Protein AF-A0AAX4ILW5-F1 (afdb_monomer_lite)

pLDDT: mean 76.36, std 20.08, range [29.55, 96.75]

Foldseek 3Di:
DDPPDPPPPPPPWDWLVVVQLVVLVVLVVQVVVVVVPDDPPPAAAEDECPPHLVLVQCSLVQRNLQVLLLLLLVVVCCVVVLAPDDDFDDDPPVDSDDLLCSRVCSNVSLVCQQVVNDSYHYPHHNDHRPDSVVSNVVCSVPYSVCSNCVSVVVHDRDTHDGDQPPPHPVVVVVVPDDPPPPDDDDDDDPPPPDPPDDDDD

Secondary structure (DSSP, 8-state):
----------TTPEEHHHHHHHHHHHHHHHHHHTTTTPPTTS--EEE--TT-HHHHHHHIIIIIHHHHHHHHHHHHHHHTTSSPPPPPB---TT--B-TT-TTTTHHHHHHHHHTT-SSEEESS-------HHHHHHHTTT--HHHHHHHHHHHS---EE-PPPPSSPHHHHHHHTSPPPPSS------TT----------

Radius of gyration: 24.47 Å; chains: 1; bounding box: 49×66×81 Å

Sequence (201 aa):
MAMYMDKTRSNWGFRSCDVTSNINAWVMEALALSPAGMPANSFSLIFDGQPTPQLATQIFQSVVQQDVTWQLAWEESVRRSILAKPPPIHGDASTTLYSYYTFQYLPRAMKDIADQKSVVRCNFDVGEPSNVEKMVQDHKDWDDEQWHWGKFTNHDQKEWDTVPPLPSWRSILMENLVPIPDGPYVPYSDSDYDAGTDSDW

Structure (mmCIF, N/CA/C/O backbone):
data_AF-A0AAX4ILW5-F1
#
_entry.id   AF-A0AAX4ILW5-F1
#
loop_
_atom_site.group_PDB
_atom_site.id
_atom_site.type_symbol
_atom_site.label_atom_id
_atom_site.label_alt_id
_atom_site.label_comp_id
_atom_site.label_asym_id
_atom_site.label_entity_id
_atom_site.label_seq_id
_atom_site.pdbx_PDB_ins_code
_atom_site.Cartn_x
_atom_site.Cartn_y
_atom_site.Cartn_z
_atom_site.occupancy
_atom_site.B_iso_or_equiv
_atom_site.auth_seq_id
_atom_site.auth_comp_id
_atom_site.auth_asym_id
_atom_site.auth_atom_id
_atom_site.pdbx_PDB_model_num
ATOM 1 N N . MET A 1 1 ? 11.965 47.583 12.239 1.00 33.44 1 MET A N 1
ATOM 2 C CA . MET A 1 1 ? 11.305 46.688 11.267 1.00 33.44 1 MET A CA 1
ATOM 3 C C . MET A 1 1 ? 12.156 45.425 11.159 1.00 33.44 1 MET A C 1
ATOM 5 O O . MET A 1 1 ? 13.036 45.352 10.317 1.00 33.44 1 MET A O 1
ATOM 9 N N . ALA A 1 2 ? 12.007 44.501 12.108 1.00 29.55 2 ALA A N 1
ATOM 10 C CA . ALA A 1 2 ? 12.767 43.254 12.139 1.00 29.55 2 ALA A CA 1
ATOM 11 C C . ALA A 1 2 ? 11.822 42.128 11.716 1.00 29.55 2 ALA A C 1
ATOM 13 O O . ALA A 1 2 ? 10.778 41.947 12.343 1.00 29.55 2 ALA A O 1
ATOM 14 N N . MET A 1 3 ? 12.165 41.427 10.632 1.00 32.50 3 MET A N 1
ATOM 15 C CA . MET A 1 3 ? 11.513 40.177 10.250 1.00 32.50 3 MET A CA 1
ATOM 16 C C . MET A 1 3 ? 11.715 39.190 11.399 1.00 32.50 3 MET A C 1
ATOM 18 O O . MET A 1 3 ? 12.819 38.689 11.608 1.00 32.50 3 MET A O 1
ATOM 22 N N . TYR A 1 4 ? 10.653 38.952 12.165 1.00 30.45 4 TYR A N 1
ATOM 23 C CA . TYR A 1 4 ? 10.557 37.787 13.030 1.00 30.45 4 TYR A CA 1
ATOM 24 C C . TYR A 1 4 ? 10.641 36.564 12.119 1.00 30.45 4 TYR A C 1
ATOM 26 O O . TYR A 1 4 ? 9.687 36.227 11.421 1.00 30.45 4 TYR A O 1
ATOM 34 N N . MET A 1 5 ? 11.824 35.958 12.062 1.00 32.44 5 MET A N 1
ATOM 35 C CA . MET A 1 5 ? 11.979 34.640 11.476 1.00 32.44 5 MET A CA 1
ATOM 36 C C . MET A 1 5 ? 11.226 33.660 12.363 1.00 32.44 5 MET A C 1
ATOM 38 O O . MET A 1 5 ? 11.591 33.440 13.519 1.00 32.44 5 MET A O 1
ATOM 42 N N . ASP A 1 6 ? 10.149 33.128 11.799 1.00 34.66 6 ASP A N 1
ATOM 43 C CA . ASP A 1 6 ? 9.380 32.014 12.317 1.00 34.66 6 ASP A CA 1
ATOM 44 C C . ASP A 1 6 ? 10.312 30.813 12.545 1.00 34.66 6 ASP A C 1
ATOM 46 O O . ASP A 1 6 ? 10.684 30.075 11.633 1.00 34.66 6 ASP A O 1
ATOM 50 N N . LYS A 1 7 ? 10.754 30.674 13.795 1.00 35.34 7 LYS A N 1
ATOM 51 C CA . LYS A 1 7 ? 11.566 29.566 14.307 1.00 35.34 7 LYS A CA 1
ATOM 52 C C . LYS A 1 7 ? 10.699 28.373 14.734 1.00 35.34 7 LYS A C 1
ATOM 54 O O . LYS A 1 7 ? 11.137 27.574 15.556 1.00 35.34 7 LYS A O 1
ATOM 59 N N . THR A 1 8 ? 9.486 28.241 14.192 1.00 39.78 8 THR A N 1
ATOM 60 C CA . THR A 1 8 ? 8.577 27.126 14.495 1.00 39.78 8 THR A CA 1
ATOM 61 C C . THR A 1 8 ? 8.210 26.285 13.276 1.00 39.78 8 THR A C 1
ATOM 63 O O . THR A 1 8 ? 7.160 25.650 13.265 1.00 39.78 8 THR A O 1
ATOM 66 N N . ARG A 1 9 ? 9.104 26.172 12.280 1.00 37.97 9 ARG A N 1
ATOM 67 C CA . ARG A 1 9 ? 9.064 25.008 11.379 1.00 37.97 9 ARG A CA 1
ATOM 68 C C . ARG A 1 9 ? 9.328 23.762 12.208 1.00 37.97 9 ARG A C 1
ATOM 70 O O . ARG A 1 9 ? 10.458 23.433 12.554 1.00 37.97 9 ARG A O 1
ATOM 77 N N . SER A 1 10 ? 8.235 23.159 12.632 1.00 44.06 10 SER A N 1
ATOM 78 C CA . SER A 1 10 ? 8.220 21.990 13.471 1.00 44.06 10 SER A CA 1
ATOM 79 C C . SER A 1 10 ? 8.817 20.833 12.673 1.00 44.06 10 SER A C 1
ATOM 81 O O . SER A 1 10 ? 8.382 20.568 11.559 1.00 44.06 10 SER A O 1
ATOM 83 N N . ASN A 1 11 ? 9.837 20.183 13.222 1.00 50.09 11 ASN A N 1
ATOM 84 C CA . ASN A 1 11 ? 10.616 19.112 12.595 1.00 50.09 11 ASN A CA 1
ATOM 85 C C . ASN A 1 11 ? 9.819 17.781 12.493 1.00 50.09 11 ASN A C 1
ATOM 87 O O . ASN A 1 11 ? 10.387 16.709 12.674 1.00 50.09 11 ASN A O 1
ATOM 91 N N . TRP A 1 12 ? 8.496 17.854 12.307 1.00 56.84 12 TRP A N 1
ATOM 92 C CA . TRP A 1 12 ? 7.546 16.735 12.408 1.00 56.84 12 TRP A CA 1
ATOM 93 C C . TRP A 1 12 ? 6.970 16.289 11.059 1.00 56.84 12 TRP A C 1
ATOM 95 O O . TRP A 1 12 ? 6.134 15.389 11.036 1.00 56.84 12 TRP A O 1
ATOM 105 N N . GLY A 1 13 ? 7.385 16.909 9.951 1.00 62.38 13 GLY A N 1
ATOM 106 C CA . GLY A 1 13 ? 6.954 16.505 8.618 1.00 62.38 13 GLY A CA 1
ATOM 107 C C . GLY A 1 13 ? 7.449 15.097 8.272 1.00 62.38 13 GLY A C 1
ATOM 108 O O . GLY A 1 13 ? 8.610 14.759 8.509 1.00 62.38 13 GLY A O 1
ATOM 109 N N . PHE A 1 14 ? 6.579 14.267 7.697 1.00 71.38 14 PHE A N 1
ATOM 110 C CA . PHE A 1 14 ? 6.968 12.957 7.172 1.00 71.38 14 PHE A CA 1
ATOM 111 C C . PHE A 1 14 ? 7.410 13.101 5.719 1.00 71.38 14 PHE A C 1
ATOM 113 O O . PHE A 1 14 ? 6.670 13.643 4.897 1.00 71.38 14 PHE A O 1
ATOM 120 N N . ARG A 1 15 ? 8.591 12.589 5.366 1.00 75.62 15 ARG A N 1
ATOM 121 C CA . ARG A 1 15 ? 8.998 12.492 3.957 1.00 75.62 15 ARG A CA 1
ATOM 122 C C . ARG A 1 15 ? 8.169 11.408 3.280 1.00 75.62 15 ARG A C 1
ATOM 124 O O . ARG A 1 15 ? 7.985 10.340 3.865 1.00 75.62 15 ARG A O 1
ATOM 131 N N . SER A 1 16 ? 7.731 11.626 2.039 1.00 79.62 16 SER A N 1
ATOM 132 C CA . SER A 1 16 ? 6.970 10.613 1.283 1.00 79.62 16 SER A CA 1
ATOM 133 C C . SER A 1 16 ? 7.643 9.236 1.282 1.00 79.62 16 SER A C 1
ATOM 135 O O . SER A 1 16 ? 6.968 8.227 1.451 1.00 79.62 16 SER A O 1
ATOM 137 N N . CYS A 1 17 ? 8.976 9.182 1.172 1.00 70.62 17 CYS A N 1
ATOM 138 C CA . CYS A 1 17 ? 9.725 7.922 1.162 1.00 70.62 17 CYS A CA 1
ATOM 139 C C . CYS A 1 17 ? 9.595 7.103 2.462 1.00 70.62 17 CYS A C 1
ATOM 141 O O . CYS A 1 17 ? 9.799 5.889 2.450 1.00 70.62 17 CYS A O 1
ATOM 143 N N . ASP A 1 18 ? 9.250 7.748 3.580 1.00 79.75 18 ASP A N 1
ATOM 144 C CA . ASP A 1 18 ? 9.095 7.101 4.884 1.00 79.75 18 ASP A CA 1
ATOM 145 C C . ASP A 1 18 ? 7.637 6.674 5.143 1.00 79.75 18 ASP A C 1
ATOM 147 O O . ASP A 1 18 ? 7.390 5.757 5.928 1.00 79.75 18 ASP A O 1
ATOM 151 N N . VAL A 1 19 ? 6.662 7.303 4.474 1.00 87.19 19 VAL A N 1
ATOM 152 C CA . VAL A 1 19 ? 5.224 7.058 4.688 1.00 87.19 19 VAL A CA 1
ATOM 153 C C . VAL A 1 19 ? 4.873 5.595 4.434 1.00 87.19 19 VAL A C 1
ATOM 155 O O . VAL A 1 19 ? 4.360 4.925 5.330 1.00 87.19 19 VAL A O 1
ATOM 158 N N . THR A 1 20 ? 5.172 5.074 3.243 1.00 88.50 20 THR A N 1
ATOM 159 C CA . THR A 1 20 ? 4.775 3.709 2.872 1.00 88.50 20 THR A CA 1
ATOM 160 C C . THR A 1 20 ? 5.458 2.666 3.745 1.00 88.50 20 THR A C 1
ATOM 162 O O . THR A 1 20 ? 4.827 1.685 4.125 1.00 88.50 20 THR A O 1
ATOM 165 N N . SER A 1 21 ? 6.715 2.892 4.132 1.00 85.12 21 SER A N 1
ATOM 166 C CA . SER A 1 21 ? 7.450 1.998 5.034 1.00 85.12 21 SER A CA 1
ATOM 167 C C . SER A 1 21 ? 6.781 1.902 6.408 1.00 85.12 21 SER A C 1
ATOM 169 O O . SER A 1 21 ? 6.576 0.797 6.911 1.00 85.12 21 SER A O 1
ATOM 171 N N . ASN A 1 22 ? 6.371 3.039 6.978 1.00 87.31 22 ASN A N 1
ATOM 172 C CA . ASN A 1 22 ? 5.660 3.078 8.256 1.00 87.31 22 ASN A CA 1
ATOM 173 C C . ASN A 1 22 ? 4.273 2.427 8.164 1.00 87.31 22 ASN A C 1
ATOM 175 O O . ASN A 1 22 ? 3.918 1.617 9.018 1.00 87.31 22 ASN A O 1
ATOM 179 N N . ILE A 1 23 ? 3.500 2.736 7.117 1.00 91.31 23 ILE A N 1
ATOM 180 C CA . ILE A 1 23 ? 2.186 2.115 6.895 1.00 91.31 23 ILE A CA 1
ATOM 181 C C . ILE A 1 23 ? 2.328 0.602 6.720 1.00 91.31 23 ILE A C 1
ATOM 183 O O . ILE A 1 23 ? 1.588 -0.158 7.340 1.00 91.31 23 ILE A O 1
ATOM 187 N N . ASN A 1 24 ? 3.305 0.155 5.929 1.00 91.50 24 ASN A N 1
ATOM 188 C CA . ASN A 1 24 ? 3.557 -1.260 5.693 1.00 91.50 24 ASN A CA 1
ATOM 189 C C . ASN A 1 24 ? 3.858 -2.010 6.995 1.00 91.50 24 ASN A C 1
ATOM 191 O O . ASN A 1 24 ? 3.280 -3.069 7.205 1.00 91.50 24 ASN A O 1
ATOM 195 N N . ALA A 1 25 ? 4.696 -1.465 7.882 1.00 89.62 25 ALA A N 1
ATOM 196 C CA . ALA A 1 25 ? 5.001 -2.103 9.165 1.00 89.62 25 ALA A CA 1
ATOM 197 C C . ALA A 1 25 ? 3.725 -2.376 9.984 1.00 89.62 25 ALA A C 1
ATOM 199 O O . ALA A 1 25 ? 3.443 -3.524 10.324 1.00 89.62 25 ALA A O 1
ATOM 200 N N . TRP A 1 26 ? 2.892 -1.351 10.189 1.00 94.12 26 TRP A N 1
ATOM 201 C CA . TRP A 1 26 ? 1.633 -1.483 10.929 1.00 94.12 26 TRP A CA 1
ATOM 202 C C . TRP A 1 26 ? 0.631 -2.430 10.262 1.00 94.12 26 TRP A C 1
ATOM 204 O O . TRP A 1 26 ? -0.025 -3.221 10.941 1.00 94.12 26 TRP A O 1
ATOM 214 N N . VAL A 1 27 ? 0.516 -2.376 8.931 1.00 95.31 27 VAL A N 1
ATOM 215 C CA . VAL A 1 27 ? -0.352 -3.285 8.168 1.00 95.31 27 VAL A CA 1
ATOM 216 C C . VAL A 1 27 ? 0.101 -4.732 8.349 1.00 95.31 27 VAL A C 1
ATOM 218 O O . VAL A 1 27 ? -0.726 -5.591 8.655 1.00 95.31 27 VAL A O 1
ATOM 221 N N . MET A 1 28 ? 1.397 -5.012 8.188 1.00 93.44 28 MET A N 1
ATOM 222 C CA . MET A 1 28 ? 1.926 -6.373 8.296 1.00 93.44 28 MET A CA 1
ATOM 223 C C . MET A 1 28 ? 1.802 -6.924 9.716 1.00 93.44 28 MET A C 1
ATOM 225 O O . MET A 1 28 ? 1.404 -8.077 9.878 1.00 93.44 28 MET A O 1
ATOM 229 N N . GLU A 1 29 ? 2.058 -6.107 10.739 1.00 92.81 29 GLU A N 1
ATOM 230 C CA . GLU A 1 29 ? 1.851 -6.503 12.134 1.00 92.81 29 GLU A CA 1
ATOM 231 C C . GLU A 1 29 ? 0.387 -6.852 12.409 1.00 92.81 29 GLU A C 1
ATOM 233 O O . GLU A 1 29 ? 0.098 -7.940 12.907 1.00 92.81 29 GLU A O 1
ATOM 238 N N . ALA A 1 30 ? -0.554 -5.985 12.018 1.00 94.88 30 ALA A N 1
ATOM 239 C CA . ALA A 1 30 ? -1.979 -6.233 12.222 1.00 94.88 30 ALA A CA 1
ATOM 240 C C . ALA A 1 30 ? -2.453 -7.513 11.514 1.00 94.88 30 ALA A C 1
ATOM 242 O O . ALA A 1 30 ? -3.227 -8.286 12.081 1.00 94.88 30 ALA A O 1
ATOM 243 N N . LEU A 1 31 ? -1.969 -7.772 10.295 1.00 93.50 31 LEU A N 1
ATOM 244 C CA . LEU A 1 31 ? -2.296 -8.989 9.548 1.00 93.50 31 LEU A CA 1
ATOM 245 C C . LEU A 1 31 ? -1.698 -10.257 10.182 1.00 93.50 31 LEU A C 1
ATOM 247 O O . LEU A 1 31 ? -2.292 -11.330 10.061 1.00 93.50 31 LEU A O 1
ATOM 251 N N . ALA A 1 32 ? -0.566 -10.152 10.882 1.00 93.38 32 ALA A N 1
ATOM 252 C CA . ALA A 1 32 ? 0.099 -11.283 11.529 1.00 93.38 32 ALA A CA 1
ATOM 253 C C . ALA A 1 32 ? -0.577 -11.740 12.836 1.00 93.38 32 ALA A C 1
ATOM 255 O O . ALA A 1 32 ? -0.393 -12.887 13.251 1.00 93.38 32 ALA A O 1
ATOM 256 N N . LEU A 1 33 ? -1.394 -10.893 13.473 1.00 93.12 33 LEU A N 1
ATOM 257 C CA . LEU A 1 33 ? -1.995 -11.196 14.778 1.00 93.12 33 LEU A CA 1
ATOM 258 C C . LEU A 1 33 ? -2.956 -12.392 14.748 1.00 93.12 33 LEU A C 1
ATOM 260 O O . LEU A 1 33 ? -2.931 -13.219 15.660 1.00 93.12 33 LEU A O 1
ATOM 264 N N . SER A 1 34 ? -3.793 -12.522 13.714 1.00 91.69 34 SER A N 1
ATOM 265 C CA . SER A 1 34 ? -4.731 -13.651 13.635 1.00 91.69 34 SER A CA 1
ATOM 266 C C . SER A 1 34 ? -4.014 -14.997 13.430 1.00 91.69 34 SER A C 1
ATOM 268 O O . SER A 1 34 ? -4.273 -15.916 14.211 1.00 91.69 34 SER A O 1
ATOM 270 N N . PRO A 1 35 ? -3.055 -15.130 12.489 1.00 92.19 35 PRO A N 1
ATOM 271 C CA . PRO A 1 35 ? -2.186 -16.307 12.411 1.00 92.19 35 PRO A CA 1
ATOM 272 C C . PRO A 1 35 ? -1.417 -16.617 13.705 1.00 92.19 35 PRO A C 1
ATOM 274 O O . PRO A 1 35 ? -1.165 -17.784 13.990 1.00 92.19 35 PRO A O 1
ATOM 277 N N . ALA A 1 36 ? -1.079 -15.600 14.505 1.00 94.00 36 ALA A N 1
ATOM 278 C CA . ALA A 1 36 ? -0.420 -15.759 15.804 1.00 94.00 36 ALA A CA 1
ATOM 279 C C . ALA A 1 36 ? -1.363 -16.200 16.946 1.00 94.00 36 ALA A C 1
ATOM 281 O O . ALA A 1 36 ? -0.918 -16.366 18.081 1.00 94.00 36 ALA A O 1
ATOM 282 N N . GLY A 1 37 ? -2.654 -16.413 16.666 1.00 95.00 37 GLY A N 1
ATOM 283 C CA . GLY A 1 37 ? -3.631 -16.938 17.624 1.00 95.00 37 GLY A CA 1
ATOM 284 C C . GLY A 1 37 ? -4.591 -15.899 18.202 1.00 95.00 37 GLY A C 1
ATOM 285 O O . GLY A 1 37 ? -5.410 -16.249 19.055 1.00 95.00 37 GLY A O 1
ATOM 286 N N . MET A 1 38 ? -4.547 -14.642 17.746 1.00 94.88 38 MET A N 1
ATOM 287 C CA . MET A 1 38 ? -5.566 -13.662 18.122 1.00 94.88 38 MET A CA 1
ATOM 288 C C . MET A 1 38 ? -6.924 -14.051 17.498 1.00 94.88 38 MET A C 1
ATOM 290 O O . MET A 1 38 ? -6.977 -14.350 16.298 1.00 94.88 38 MET A O 1
ATOM 294 N N . PRO A 1 39 ? -8.030 -14.066 18.270 1.00 94.25 39 PRO A N 1
ATOM 295 C CA . PRO A 1 39 ? -9.330 -14.467 17.744 1.00 94.25 39 PRO A CA 1
ATOM 296 C C . PRO A 1 39 ? -9.784 -13.603 16.563 1.00 94.25 39 PRO A C 1
ATOM 298 O O . PRO A 1 39 ? -9.606 -12.385 16.540 1.00 94.25 39 PRO A O 1
ATOM 301 N N . ALA A 1 40 ? -10.426 -14.230 15.578 1.00 88.12 40 ALA A N 1
ATOM 302 C CA . ALA A 1 40 ? -11.006 -13.492 14.462 1.00 88.12 40 ALA A CA 1
ATOM 303 C C . ALA A 1 40 ? -12.037 -12.470 14.972 1.00 88.12 40 ALA A C 1
ATOM 305 O O . ALA A 1 40 ? -12.828 -12.764 15.869 1.00 88.12 40 ALA A O 1
ATOM 306 N N . ASN A 1 41 ? -12.044 -11.278 14.372 1.00 86.94 41 ASN A N 1
ATOM 307 C CA . ASN A 1 41 ? -12.937 -10.166 14.715 1.00 86.94 41 ASN A CA 1
ATOM 308 C C . ASN A 1 41 ? -12.789 -9.605 16.144 1.00 86.94 41 ASN A C 1
ATOM 310 O O . ASN A 1 41 ? -13.633 -8.812 16.556 1.00 86.94 41 ASN A O 1
ATOM 314 N N . SER A 1 42 ? -11.747 -9.967 16.906 1.00 93.94 42 SER A N 1
ATOM 315 C CA . SER A 1 42 ? -11.523 -9.388 18.242 1.00 93.94 42 SER A CA 1
ATOM 316 C C . SER A 1 42 ? -10.829 -8.026 18.217 1.00 93.94 42 SER A C 1
ATOM 318 O O . SER A 1 42 ? -10.760 -7.363 19.248 1.00 93.94 42 SER A O 1
ATOM 320 N N . PHE A 1 43 ? -10.283 -7.616 17.071 1.00 94.31 43 PHE A N 1
ATOM 321 C CA . PHE A 1 43 ? -9.569 -6.353 16.913 1.00 94.31 43 PHE A CA 1
ATOM 322 C C . PHE A 1 43 ? -9.747 -5.785 15.501 1.00 94.31 43 PHE A C 1
ATOM 324 O O . PHE A 1 43 ? -10.198 -6.467 14.578 1.00 94.31 43 PHE A O 1
ATOM 331 N N . SER A 1 44 ? -9.400 -4.513 15.337 1.00 95.19 44 SER A N 1
ATOM 332 C CA . SER A 1 44 ? -9.203 -3.859 14.043 1.00 95.19 44 SER A CA 1
ATOM 333 C C . SER A 1 44 ? -8.155 -2.764 14.209 1.00 95.19 44 SER A C 1
ATOM 335 O O . SER A 1 44 ? -8.154 -2.075 15.228 1.00 95.19 44 SER A O 1
ATOM 337 N N . LEU A 1 45 ? -7.277 -2.604 13.220 1.00 96.12 45 LEU A N 1
ATOM 338 C CA . LEU A 1 45 ? -6.393 -1.441 13.133 1.00 96.12 45 LEU A CA 1
ATOM 339 C C . LEU A 1 45 ? -7.098 -0.382 12.288 1.00 96.12 45 LEU A C 1
ATOM 341 O O . LEU A 1 45 ? -7.555 -0.690 11.190 1.00 96.12 45 LEU A O 1
ATOM 345 N N . ILE A 1 46 ? -7.188 0.851 12.782 1.00 95.81 46 ILE A N 1
ATOM 346 C CA . ILE A 1 46 ? -7.818 1.952 12.050 1.00 95.81 46 ILE A CA 1
ATOM 347 C C . ILE A 1 46 ? -6.770 3.029 11.794 1.00 95.81 46 ILE A C 1
ATOM 349 O O . ILE A 1 46 ? -6.259 3.628 12.737 1.00 95.81 46 ILE A O 1
ATOM 353 N N . PHE A 1 47 ? -6.482 3.297 10.521 1.00 94.12 47 PHE A N 1
ATOM 354 C CA . PHE A 1 47 ? -5.833 4.542 10.134 1.00 94.12 47 PHE A CA 1
ATOM 355 C C . PHE A 1 47 ? -6.901 5.633 10.083 1.00 94.12 47 PHE A C 1
ATOM 357 O O . PHE A 1 47 ? -7.769 5.640 9.206 1.00 94.12 47 PHE A O 1
ATOM 364 N N . ASP A 1 48 ? -6.865 6.524 11.070 1.00 92.06 48 ASP A N 1
ATOM 365 C CA . ASP A 1 48 ? -7.799 7.637 11.193 1.00 92.06 48 ASP A CA 1
ATOM 366 C C . ASP A 1 48 ? -7.235 8.884 10.497 1.00 92.06 48 ASP A C 1
ATOM 368 O O . ASP A 1 48 ? -6.170 9.385 10.852 1.00 92.06 48 ASP A O 1
ATOM 372 N N . GLY A 1 49 ? -7.943 9.371 9.480 1.00 90.06 49 GLY A N 1
ATOM 373 C CA . GLY A 1 49 ? -7.596 10.583 8.747 1.00 90.06 49 GLY A CA 1
ATOM 374 C C . GLY A 1 49 ? -8.143 11.871 9.362 1.00 90.06 49 GLY A C 1
ATOM 375 O O . GLY A 1 49 ? -7.885 12.942 8.818 1.00 90.06 49 GLY A O 1
ATOM 376 N N . GLN A 1 50 ? -8.925 11.817 10.444 1.00 89.38 50 GLN A N 1
ATOM 377 C CA . GLN A 1 50 ? -9.448 13.023 11.089 1.00 89.38 50 GLN A CA 1
ATOM 378 C C . GLN A 1 50 ? -8.324 13.841 11.752 1.00 89.38 50 GLN A C 1
ATOM 380 O O . GLN A 1 50 ? -7.366 13.268 12.266 1.00 89.38 50 GLN A O 1
ATOM 385 N N . PRO A 1 51 ? -8.418 15.187 11.766 1.00 87.38 51 PRO A N 1
ATOM 386 C CA . PRO A 1 51 ? -9.510 16.025 11.251 1.00 87.38 51 PRO A CA 1
ATOM 387 C C . PRO A 1 51 ? -9.399 16.364 9.752 1.00 87.38 51 PRO A C 1
ATOM 389 O O . PRO A 1 51 ? -10.207 17.132 9.233 1.00 87.38 51 PRO A O 1
ATOM 392 N N . THR A 1 52 ? -8.398 15.832 9.046 1.00 89.38 52 THR A N 1
ATOM 393 C CA . THR A 1 52 ? -8.097 16.161 7.642 1.00 89.38 52 THR A CA 1
ATOM 394 C C . THR A 1 52 ? -8.160 14.928 6.731 1.00 89.38 52 THR A C 1
ATOM 396 O O . THR A 1 52 ? -7.140 14.540 6.151 1.00 89.38 52 THR A O 1
ATOM 399 N N . PRO A 1 53 ? -9.337 14.295 6.549 1.00 92.12 53 PRO A N 1
ATOM 400 C CA . PRO A 1 53 ? -9.448 13.054 5.778 1.00 92.12 53 PRO A CA 1
ATOM 401 C C . PRO A 1 53 ? -9.040 13.229 4.307 1.00 92.12 53 PRO A C 1
ATOM 403 O O . PRO A 1 53 ? -8.585 12.279 3.674 1.00 92.12 53 PRO A O 1
ATOM 406 N N . GLN A 1 54 ? -9.134 14.447 3.762 1.00 94.00 54 GLN A N 1
ATOM 407 C CA . GLN A 1 54 ? -8.660 14.767 2.412 1.00 94.00 54 GLN A CA 1
ATOM 408 C C . GLN A 1 54 ? -7.130 14.735 2.311 1.00 94.00 54 GLN A C 1
ATOM 410 O O . GLN A 1 54 ? -6.604 14.307 1.289 1.00 94.00 54 GLN A O 1
ATOM 415 N N . LEU A 1 55 ? -6.413 15.146 3.364 1.00 91.50 55 LEU A N 1
ATOM 416 C CA . LEU A 1 55 ? -4.953 15.054 3.408 1.00 91.50 55 LEU A CA 1
ATOM 417 C C . LEU A 1 55 ? -4.512 13.590 3.498 1.00 91.50 55 LEU A C 1
ATOM 419 O O . LEU A 1 55 ? -3.620 13.182 2.764 1.00 91.50 55 LEU A O 1
ATOM 423 N N . ALA A 1 56 ? -5.179 12.791 4.336 1.00 92.81 56 ALA A N 1
ATOM 424 C CA . ALA A 1 56 ? -4.921 11.354 4.426 1.00 92.81 56 ALA A CA 1
ATOM 425 C C . ALA A 1 56 ? -5.186 10.644 3.086 1.00 92.81 56 ALA A C 1
ATOM 427 O O . ALA A 1 56 ? -4.337 9.892 2.612 1.00 92.81 56 ALA A O 1
ATOM 428 N N . THR A 1 57 ? -6.308 10.972 2.431 1.00 95.38 57 THR A N 1
ATOM 429 C CA . THR A 1 57 ? -6.627 10.514 1.066 1.00 95.38 57 THR A CA 1
ATOM 430 C C . THR A 1 57 ? -5.505 10.878 0.096 1.00 95.38 57 THR A C 1
ATOM 432 O O . THR A 1 57 ? -5.007 10.019 -0.626 1.00 95.38 57 THR A O 1
ATOM 435 N N . GLN A 1 58 ? -5.054 12.136 0.108 1.00 93.81 58 GLN A N 1
ATOM 436 C CA . GLN A 1 58 ? -3.988 12.595 -0.777 1.00 93.81 58 GLN A CA 1
ATOM 437 C C . GLN A 1 58 ? -2.687 11.821 -0.546 1.00 93.81 58 GLN A C 1
ATOM 439 O O . GLN A 1 58 ? -2.103 11.344 -1.512 1.00 93.81 58 GLN A O 1
ATOM 444 N N . ILE A 1 59 ? -2.258 11.665 0.711 1.00 92.19 59 ILE A N 1
ATOM 445 C CA . ILE A 1 59 ? -1.039 10.931 1.073 1.00 92.19 59 ILE A CA 1
ATOM 446 C C . ILE A 1 59 ? -1.119 9.486 0.576 1.00 92.19 59 ILE A C 1
ATOM 448 O O . ILE A 1 59 ? -0.196 9.006 -0.083 1.00 92.19 59 ILE A O 1
ATOM 452 N N . PHE A 1 60 ? -2.222 8.787 0.852 1.00 94.31 60 PHE A N 1
ATOM 453 C CA . PHE A 1 60 ? -2.376 7.398 0.424 1.00 94.31 60 PHE A CA 1
ATOM 454 C C . PHE A 1 60 ? -2.375 7.274 -1.099 1.00 94.31 60 PHE A C 1
ATOM 456 O O . PHE A 1 60 ? -1.661 6.432 -1.637 1.00 94.31 60 PHE A O 1
ATOM 463 N N . GLN A 1 61 ? -3.097 8.140 -1.804 1.00 93.88 61 GLN A N 1
ATOM 464 C CA . GLN A 1 61 ? -3.192 8.070 -3.260 1.00 93.88 61 GLN A CA 1
ATOM 465 C C . GLN A 1 61 ? -1.896 8.477 -3.973 1.00 93.88 61 GLN A C 1
ATOM 467 O O . GLN A 1 61 ? -1.524 7.842 -4.956 1.00 93.88 61 GLN A O 1
ATOM 472 N N . SER A 1 62 ? -1.188 9.510 -3.506 1.00 91.00 62 SER A N 1
ATOM 473 C CA . SER A 1 62 ? 0.021 9.997 -4.186 1.00 91.00 62 SER A CA 1
ATOM 474 C C . SER A 1 62 ? 1.304 9.293 -3.754 1.00 91.00 62 SER A C 1
ATOM 476 O O . SER A 1 62 ? 2.289 9.345 -4.484 1.00 91.00 62 SER A O 1
ATOM 478 N N . VAL A 1 63 ? 1.324 8.682 -2.565 1.00 90.69 63 VAL A N 1
ATOM 479 C CA . VAL A 1 63 ? 2.525 8.040 -2.010 1.00 90.69 63 VAL A CA 1
ATOM 480 C C . VAL A 1 63 ? 2.350 6.529 -1.933 1.00 90.69 63 VAL A C 1
ATOM 482 O O . VAL A 1 63 ? 3.040 5.798 -2.639 1.00 90.69 63 VAL A O 1
ATOM 485 N N . VAL A 1 64 ? 1.391 6.051 -1.136 1.00 92.44 64 VAL A N 1
ATOM 486 C CA . VAL A 1 64 ? 1.227 4.608 -0.883 1.00 92.44 64 VAL A CA 1
ATOM 487 C C . VAL A 1 64 ? 0.819 3.870 -2.158 1.00 92.44 64 VAL A C 1
ATOM 489 O O . VAL A 1 64 ? 1.439 2.874 -2.518 1.00 92.44 64 VAL A O 1
ATOM 492 N N . GLN A 1 65 ? -0.176 4.370 -2.893 1.00 93.62 65 GLN A N 1
ATOM 493 C CA . GLN A 1 65 ? -0.617 3.739 -4.141 1.00 93.62 65 GLN A CA 1
ATOM 494 C C . GLN A 1 65 ? 0.416 3.862 -5.262 1.00 93.62 65 GLN A C 1
ATOM 496 O O . GLN A 1 65 ? 0.479 2.992 -6.133 1.00 93.62 65 GLN A O 1
ATOM 501 N N . GLN A 1 66 ? 1.258 4.897 -5.235 1.00 90.94 66 GLN A N 1
ATOM 502 C CA . GLN A 1 66 ? 2.380 5.027 -6.162 1.00 90.94 66 GLN A CA 1
ATOM 503 C C . GLN A 1 66 ? 3.421 3.926 -5.913 1.00 90.94 66 GLN A C 1
ATOM 505 O O . GLN A 1 66 ? 3.859 3.273 -6.859 1.00 90.94 66 GLN A O 1
ATOM 510 N N . ASP A 1 67 ? 3.753 3.654 -4.651 1.00 89.31 67 ASP A N 1
ATOM 511 C CA . ASP A 1 67 ? 4.637 2.547 -4.275 1.00 89.31 67 ASP A CA 1
ATOM 512 C C . ASP A 1 67 ? 4.039 1.174 -4.577 1.00 89.31 67 ASP A C 1
ATOM 514 O O . ASP A 1 67 ? 4.731 0.279 -5.063 1.00 89.31 67 ASP A O 1
ATOM 518 N N . VAL A 1 68 ? 2.739 1.001 -4.329 1.00 92.44 68 VAL A N 1
ATOM 519 C CA . VAL A 1 68 ? 2.027 -0.226 -4.704 1.00 92.44 68 VAL A CA 1
ATOM 520 C C . VAL A 1 68 ? 2.069 -0.421 -6.218 1.00 92.44 68 VAL A C 1
ATOM 522 O O . VAL A 1 68 ? 2.337 -1.525 -6.689 1.00 92.44 68 VAL A O 1
ATOM 525 N N . THR A 1 69 ? 1.855 0.645 -6.989 1.00 93.00 69 THR A N 1
ATOM 526 C CA . THR A 1 69 ? 1.970 0.619 -8.452 1.00 93.00 69 THR A CA 1
ATOM 527 C C . THR A 1 69 ? 3.381 0.223 -8.882 1.00 93.00 69 THR A C 1
ATOM 529 O O . THR A 1 69 ? 3.525 -0.620 -9.765 1.00 93.00 69 THR A O 1
ATOM 532 N N . TRP A 1 70 ? 4.414 0.794 -8.254 1.00 90.44 70 TRP A N 1
ATOM 533 C CA . TRP A 1 70 ? 5.815 0.472 -8.528 1.00 90.44 70 TRP A CA 1
ATOM 534 C C . TRP A 1 70 ? 6.115 -1.011 -8.276 1.00 90.44 70 TRP A C 1
ATOM 536 O O . TRP A 1 70 ? 6.643 -1.688 -9.157 1.00 90.44 70 TRP A O 1
ATOM 546 N N . GLN A 1 71 ? 5.699 -1.541 -7.118 1.00 89.94 71 GLN A N 1
ATOM 547 C CA . GLN A 1 71 ? 5.849 -2.957 -6.763 1.00 89.94 71 GLN A CA 1
ATOM 548 C C . GLN A 1 71 ? 5.138 -3.867 -7.777 1.00 89.94 71 GLN A C 1
ATOM 550 O O . GLN A 1 71 ? 5.738 -4.817 -8.276 1.00 89.94 71 GLN A O 1
ATOM 555 N N . LEU A 1 72 ? 3.885 -3.561 -8.129 1.00 93.00 72 LEU A N 1
ATOM 556 C CA . LEU A 1 72 ? 3.115 -4.337 -9.107 1.00 93.00 72 LEU A CA 1
ATOM 557 C C . LEU A 1 72 ? 3.754 -4.309 -10.500 1.00 93.00 72 LEU A C 1
ATOM 559 O O . LEU A 1 72 ? 3.779 -5.327 -11.187 1.00 93.00 72 LEU A O 1
ATOM 563 N N . ALA A 1 73 ? 4.277 -3.161 -10.928 1.00 93.06 73 ALA A N 1
ATOM 564 C CA . ALA A 1 73 ? 4.931 -3.020 -12.225 1.00 93.06 73 ALA A CA 1
ATOM 565 C C . ALA A 1 73 ? 6.247 -3.799 -12.293 1.00 93.06 73 ALA A C 1
ATOM 567 O O . ALA A 1 73 ? 6.533 -4.454 -13.298 1.00 93.06 73 ALA A O 1
ATOM 568 N N . TRP A 1 74 ? 7.027 -3.776 -11.214 1.00 90.38 74 TRP A N 1
ATOM 569 C CA . TRP A 1 74 ? 8.241 -4.573 -11.106 1.00 90.38 74 TRP A CA 1
ATOM 570 C C . TRP A 1 74 ? 7.917 -6.075 -11.143 1.00 90.38 74 TRP A C 1
ATOM 572 O O . TRP A 1 74 ? 8.482 -6.810 -11.956 1.00 90.38 74 TRP A O 1
ATOM 582 N N . GLU A 1 75 ? 6.936 -6.528 -10.353 1.00 90.12 75 GLU A N 1
ATOM 583 C CA . GLU A 1 75 ? 6.490 -7.929 -10.339 1.00 90.12 75 GLU A CA 1
ATOM 584 C C . GLU A 1 75 ? 5.992 -8.381 -11.713 1.00 90.12 75 GLU A C 1
ATOM 586 O O . GLU A 1 75 ? 6.322 -9.476 -12.173 1.00 90.12 75 GLU A O 1
ATOM 591 N N . GLU A 1 76 ? 5.239 -7.525 -12.401 1.00 93.88 76 GLU A N 1
ATOM 592 C CA . GLU A 1 76 ? 4.733 -7.792 -13.740 1.00 93.88 76 GLU A CA 1
ATOM 593 C C . GLU A 1 76 ? 5.858 -7.842 -14.786 1.00 93.88 76 GLU A C 1
ATOM 595 O O . GLU A 1 76 ? 5.843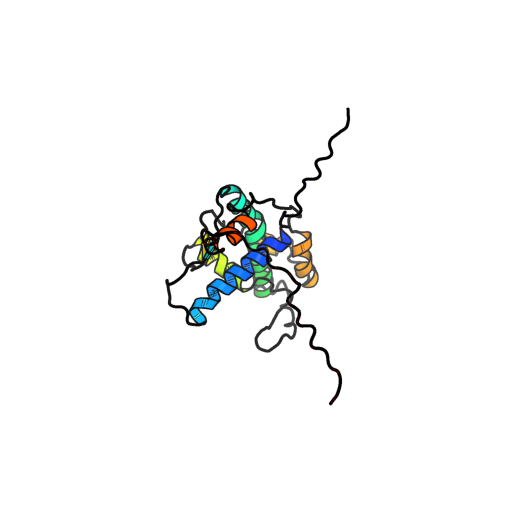 -8.708 -15.665 1.00 93.88 76 GLU A O 1
ATOM 600 N N . SER A 1 77 ? 6.866 -6.974 -14.672 1.00 93.06 77 SER A N 1
ATOM 601 C CA . SER A 1 77 ? 8.056 -6.985 -15.535 1.00 93.06 77 SER A CA 1
ATOM 602 C C . SER A 1 77 ? 8.848 -8.282 -15.374 1.00 93.06 77 SER A C 1
ATOM 604 O O . SER A 1 77 ? 9.238 -8.894 -16.373 1.00 93.06 77 SER A O 1
ATOM 606 N N . VAL A 1 78 ? 9.006 -8.760 -14.136 1.00 90.31 78 VAL A N 1
ATOM 607 C CA . VAL A 1 78 ? 9.609 -10.068 -13.843 1.00 90.31 78 VAL A CA 1
ATOM 608 C C . VAL A 1 78 ? 8.747 -11.203 -14.400 1.00 90.31 78 VAL A C 1
ATOM 610 O O . VAL A 1 78 ? 9.251 -12.095 -15.084 1.00 90.31 78 VAL A O 1
ATOM 613 N N . ARG A 1 79 ? 7.427 -11.163 -14.175 1.00 92.12 79 ARG A N 1
ATOM 614 C CA . ARG A 1 79 ? 6.479 -12.183 -14.655 1.00 92.12 79 ARG A CA 1
ATOM 615 C C . ARG A 1 79 ? 6.491 -12.314 -16.180 1.00 92.12 79 ARG A C 1
ATOM 617 O O . ARG A 1 79 ? 6.366 -13.421 -16.700 1.00 92.12 79 ARG A O 1
ATOM 624 N N . ARG A 1 80 ? 6.640 -11.198 -16.899 1.00 94.62 80 ARG A N 1
ATOM 625 C CA . ARG A 1 80 ? 6.731 -11.143 -18.368 1.00 94.62 80 ARG A CA 1
ATOM 626 C C . ARG A 1 80 ? 8.131 -11.424 -18.911 1.00 94.62 80 ARG A C 1
ATOM 628 O O . ARG A 1 80 ? 8.295 -11.437 -20.126 1.00 94.62 80 ARG A O 1
ATOM 635 N N . SER A 1 81 ? 9.121 -11.649 -18.043 1.00 92.50 81 SER A N 1
ATOM 636 C CA . SER A 1 81 ? 10.533 -11.790 -18.428 1.00 92.50 81 SER A CA 1
ATOM 637 C C . SER A 1 81 ? 11.094 -10.566 -19.171 1.00 92.50 81 SER A C 1
ATOM 639 O O . SER A 1 81 ? 12.021 -10.703 -19.963 1.00 92.50 81 SER A O 1
ATOM 641 N N . ILE A 1 82 ? 10.530 -9.378 -18.919 1.00 92.94 82 ILE A N 1
ATOM 642 C CA . ILE A 1 82 ? 11.105 -8.088 -19.337 1.00 92.94 82 ILE A CA 1
ATOM 643 C C . ILE A 1 82 ? 12.321 -7.793 -18.455 1.00 92.94 82 ILE A C 1
ATOM 645 O O . ILE A 1 82 ? 13.389 -7.462 -18.955 1.00 92.94 82 ILE A O 1
ATOM 649 N N . LEU A 1 83 ? 12.158 -7.999 -17.146 1.00 88.94 83 LEU A N 1
ATOM 650 C CA . LEU A 1 83 ? 13.223 -7.928 -16.158 1.00 88.94 83 LEU A CA 1
ATOM 651 C C . LEU A 1 83 ? 13.599 -9.346 -15.721 1.00 88.94 83 LEU A C 1
ATOM 653 O O . LEU A 1 83 ? 12.730 -10.174 -15.432 1.00 88.94 83 LEU A O 1
ATOM 657 N N . ALA A 1 84 ? 14.896 -9.644 -15.659 1.00 85.06 84 ALA A N 1
ATOM 658 C CA . ALA A 1 84 ? 15.355 -10.896 -15.076 1.00 85.06 84 ALA A CA 1
ATOM 659 C C . ALA A 1 84 ? 15.048 -10.897 -13.574 1.00 85.06 84 ALA A C 1
ATOM 661 O O . ALA A 1 84 ? 15.347 -9.929 -12.881 1.00 85.06 84 ALA A O 1
ATOM 662 N N . LYS A 1 85 ? 14.474 -11.990 -13.056 1.00 79.38 85 LYS A N 1
ATOM 663 C CA . LYS A 1 85 ? 14.254 -12.116 -11.613 1.00 79.38 85 LYS A CA 1
ATOM 664 C C . LYS A 1 85 ? 15.614 -12.043 -10.903 1.00 79.38 85 LYS A C 1
ATOM 666 O O . LYS A 1 85 ? 16.453 -12.907 -11.183 1.00 79.38 85 LYS A O 1
ATOM 671 N N . PRO A 1 86 ? 15.842 -11.080 -9.994 1.00 71.88 86 PRO A N 1
ATOM 672 C CA . PRO A 1 86 ? 17.117 -10.998 -9.305 1.00 71.88 86 PRO A CA 1
ATOM 673 C C . PRO A 1 86 ? 17.346 -12.240 -8.441 1.00 71.88 86 PRO A C 1
ATOM 675 O O . PRO A 1 86 ? 16.381 -12.893 -8.018 1.00 71.88 86 PRO A O 1
ATOM 678 N N . PRO A 1 87 ? 18.610 -12.604 -8.173 1.00 68.44 87 PRO A N 1
ATOM 679 C CA . PRO A 1 87 ? 18.904 -13.649 -7.211 1.00 68.44 87 PRO A CA 1
ATOM 680 C C . PRO A 1 87 ? 18.395 -13.221 -5.825 1.00 68.44 87 PRO A C 1
ATOM 682 O O . PRO A 1 87 ? 18.459 -12.039 -5.478 1.00 68.44 87 PRO A O 1
ATOM 685 N N . PRO A 1 88 ? 17.867 -14.155 -5.018 1.00 64.88 88 PRO A N 1
ATOM 686 C CA . PRO A 1 88 ? 17.526 -13.847 -3.637 1.00 64.88 88 PRO A CA 1
ATOM 687 C C . PRO A 1 88 ? 18.783 -13.378 -2.908 1.00 64.88 88 PRO A C 1
ATOM 689 O O . PRO A 1 88 ? 19.827 -14.028 -2.998 1.00 64.88 88 PRO A O 1
ATOM 692 N N . ILE A 1 89 ? 18.690 -12.270 -2.174 1.00 61.78 89 ILE A N 1
ATOM 693 C CA . ILE A 1 89 ? 19.746 -11.929 -1.227 1.00 61.78 89 ILE A CA 1
ATOM 694 C C . ILE A 1 89 ? 19.584 -12.903 -0.064 1.00 61.78 89 ILE A C 1
ATOM 696 O O . ILE A 1 89 ? 18.480 -13.114 0.440 1.00 61.78 89 ILE A O 1
ATOM 700 N N . HIS A 1 90 ? 20.673 -13.565 0.316 1.00 47.12 90 HIS A N 1
ATOM 701 C CA . HIS A 1 90 ? 20.662 -14.484 1.445 1.00 47.12 90 HIS A CA 1
ATOM 702 C C . HIS A 1 90 ? 20.379 -13.714 2.745 1.00 47.12 90 HIS A C 1
ATOM 704 O O . HIS A 1 90 ? 21.285 -13.132 3.335 1.00 47.12 90 HIS A O 1
ATOM 710 N N . GLY A 1 91 ? 19.117 -13.720 3.177 1.00 53.00 91 GLY A N 1
ATOM 711 C CA . GLY A 1 91 ? 18.721 -13.620 4.581 1.00 53.00 91 GLY A CA 1
ATOM 712 C C . GLY A 1 91 ? 18.519 -15.017 5.176 1.00 53.00 91 GLY A C 1
ATOM 713 O O . GLY A 1 91 ? 18.679 -16.024 4.477 1.00 53.00 91 GLY A O 1
ATOM 714 N N . ASP A 1 92 ? 18.207 -15.107 6.470 1.00 39.75 92 ASP A N 1
ATOM 715 C CA . ASP A 1 92 ? 17.890 -16.392 7.101 1.00 39.75 92 ASP A CA 1
ATOM 716 C C . ASP A 1 92 ? 16.675 -17.074 6.430 1.00 39.75 92 ASP A C 1
ATOM 718 O O . ASP A 1 92 ? 15.957 -16.477 5.626 1.00 39.75 92 ASP A O 1
ATOM 722 N N . ALA A 1 93 ? 16.430 -18.353 6.733 1.00 40.00 93 ALA A N 1
ATOM 723 C CA . ALA A 1 93 ? 15.361 -19.143 6.108 1.00 40.00 93 ALA A CA 1
ATOM 724 C C . ALA A 1 93 ? 13.939 -18.553 6.284 1.00 40.00 93 ALA A C 1
ATOM 726 O O . ALA A 1 93 ? 13.012 -19.003 5.611 1.00 40.00 93 ALA A O 1
ATOM 727 N N . SER A 1 94 ? 13.764 -17.549 7.151 1.00 41.53 94 SER A N 1
ATOM 728 C CA . SER A 1 94 ? 12.524 -16.787 7.345 1.00 41.53 94 SER A CA 1
ATOM 729 C C . SER A 1 94 ? 12.471 -15.456 6.584 1.00 41.53 94 SER A C 1
ATOM 731 O O . SER A 1 94 ? 11.406 -14.848 6.511 1.00 41.53 94 SER A O 1
ATOM 733 N N . THR A 1 95 ? 13.577 -15.002 5.991 1.00 43.69 95 THR A N 1
ATOM 734 C CA . THR A 1 95 ? 13.716 -13.670 5.389 1.00 43.69 95 THR A CA 1
ATOM 735 C C . THR A 1 95 ? 14.452 -13.732 4.053 1.00 43.69 95 THR A C 1
ATOM 737 O O . THR A 1 95 ? 15.493 -13.109 3.853 1.00 43.69 95 THR A O 1
ATOM 740 N N . THR A 1 96 ? 13.894 -14.454 3.074 1.00 43.97 96 THR A N 1
ATOM 741 C CA . THR A 1 96 ? 14.308 -14.240 1.677 1.00 43.97 96 THR A CA 1
ATOM 742 C C . THR A 1 96 ? 13.889 -12.830 1.258 1.00 43.97 96 THR A C 1
ATOM 744 O O . THR A 1 96 ? 12.804 -12.613 0.727 1.00 43.97 96 THR A O 1
ATOM 747 N N . LEU A 1 97 ? 14.741 -11.856 1.557 1.00 49.16 97 LEU A N 1
ATOM 748 C CA . LEU A 1 97 ? 14.600 -10.476 1.145 1.00 49.16 97 LEU A CA 1
ATOM 749 C C . LEU A 1 97 ? 15.269 -10.376 -0.218 1.00 49.16 97 LEU A C 1
ATOM 751 O O . LEU A 1 97 ? 16.477 -10.541 -0.346 1.00 49.16 97 LEU A O 1
ATOM 755 N N . TYR A 1 98 ? 14.504 -10.095 -1.261 1.00 52.25 98 TYR A N 1
ATOM 756 C CA . TYR A 1 98 ? 15.111 -9.369 -2.365 1.00 52.25 98 TYR A CA 1
ATOM 757 C C . TYR A 1 98 ? 15.172 -7.917 -1.877 1.00 52.25 98 TYR A C 1
ATOM 759 O O . TYR A 1 98 ? 14.149 -7.402 -1.423 1.00 52.25 98 TYR A O 1
ATOM 767 N N . SER A 1 99 ? 16.320 -7.235 -1.944 1.00 51.28 99 SER A N 1
ATOM 768 C CA . SER A 1 99 ? 16.391 -5.781 -1.655 1.00 51.28 99 SER A CA 1
ATOM 769 C C . SER A 1 99 ? 15.364 -4.980 -2.474 1.00 51.28 99 SER A C 1
ATOM 771 O O . SER A 1 99 ? 14.972 -3.878 -2.100 1.00 51.28 99 SER A O 1
ATOM 773 N N . TYR A 1 100 ? 14.907 -5.589 -3.567 1.00 54.72 100 TYR A N 1
ATOM 774 C CA . TYR A 1 100 ? 13.942 -5.151 -4.568 1.00 54.72 100 TYR A CA 1
ATOM 775 C C . TYR A 1 100 ? 12.464 -5.447 -4.211 1.00 54.72 100 TYR A C 1
ATOM 777 O O . TYR A 1 100 ? 11.568 -4.979 -4.900 1.00 54.72 100 TYR A O 1
ATOM 785 N N . TYR A 1 101 ? 12.192 -6.198 -3.131 1.00 60.34 101 TYR A N 1
ATOM 786 C CA . TYR A 1 101 ? 10.858 -6.635 -2.668 1.00 60.34 101 TYR A CA 1
ATOM 787 C C . TYR A 1 101 ? 10.436 -5.931 -1.364 1.00 60.34 101 TYR A C 1
ATOM 789 O O . TYR A 1 101 ? 10.008 -6.564 -0.399 1.00 60.34 101 TYR A O 1
ATOM 797 N N . THR A 1 102 ? 10.563 -4.604 -1.282 1.00 65.44 102 THR A N 1
ATOM 798 C CA . THR A 1 102 ? 10.300 -3.890 -0.015 1.00 65.44 102 THR A CA 1
ATOM 799 C C . THR A 1 102 ? 8.850 -4.045 0.466 1.00 65.44 102 THR A C 1
ATOM 801 O O . THR A 1 102 ? 8.596 -3.998 1.667 1.00 65.44 102 THR A O 1
ATOM 804 N N . PHE A 1 103 ? 7.903 -4.265 -0.454 1.00 75.50 103 PHE A N 1
ATOM 805 C CA . PHE A 1 103 ? 6.468 -4.231 -0.169 1.00 75.50 103 PHE A CA 1
ATOM 806 C C . PHE A 1 103 ? 5.695 -5.437 -0.719 1.00 75.50 103 PHE A C 1
ATOM 808 O O . PHE A 1 103 ? 4.529 -5.295 -1.058 1.00 75.50 103 PHE A O 1
ATOM 815 N N . GLN A 1 104 ? 6.301 -6.631 -0.784 1.00 78.44 104 GLN A N 1
ATOM 816 C CA . GLN A 1 104 ? 5.707 -7.847 -1.381 1.00 78.44 104 GLN A CA 1
ATOM 817 C C . GLN A 1 104 ? 4.211 -8.063 -1.082 1.00 78.44 104 GLN A C 1
ATOM 819 O O . GLN A 1 104 ? 3.420 -8.386 -1.964 1.00 78.44 104 GLN A O 1
ATOM 824 N N . TYR A 1 105 ? 3.822 -7.925 0.184 1.00 86.94 105 TYR A N 1
ATOM 825 C CA . TYR A 1 105 ? 2.464 -8.221 0.641 1.00 86.94 105 TYR A CA 1
ATOM 826 C C . TYR A 1 105 ? 1.550 -6.991 0.641 1.00 86.94 105 TYR A C 1
ATOM 828 O O . TYR A 1 105 ? 0.333 -7.128 0.779 1.00 86.94 105 TYR A O 1
ATOM 836 N N . LEU A 1 106 ? 2.116 -5.795 0.466 1.00 90.56 106 LEU A N 1
ATOM 837 C CA . LEU A 1 106 ? 1.386 -4.539 0.553 1.00 90.56 106 LEU A CA 1
ATOM 838 C C . LEU A 1 106 ? 0.363 -4.365 -0.579 1.00 90.56 106 LEU A C 1
ATOM 840 O O . LEU A 1 106 ? -0.756 -3.991 -0.246 1.00 90.56 106 LEU A O 1
ATOM 844 N N . PRO A 1 107 ? 0.638 -4.677 -1.868 1.00 93.94 107 PRO A N 1
ATOM 845 C CA . PRO A 1 107 ? -0.372 -4.551 -2.919 1.00 93.94 107 PRO A CA 1
ATOM 846 C C . PRO A 1 107 ? -1.653 -5.324 -2.617 1.00 93.94 107 PRO A C 1
ATOM 848 O O . PRO A 1 107 ? -2.758 -4.795 -2.744 1.00 93.94 107 PRO A O 1
ATOM 851 N N . ARG A 1 108 ? -1.510 -6.571 -2.154 1.00 94.38 108 ARG A N 1
ATOM 852 C CA . ARG A 1 108 ? -2.655 -7.393 -1.765 1.00 94.38 108 ARG A CA 1
ATOM 853 C C . ARG A 1 108 ? -3.351 -6.827 -0.530 1.00 94.38 108 ARG A C 1
ATOM 855 O O . ARG A 1 108 ? -4.573 -6.730 -0.531 1.00 94.38 108 ARG A O 1
ATOM 862 N N . ALA A 1 109 ? -2.591 -6.427 0.488 1.00 95.25 109 ALA A N 1
ATOM 863 C CA . ALA A 1 109 ? -3.156 -5.836 1.694 1.00 95.25 109 ALA A CA 1
ATOM 864 C C . ALA A 1 109 ? -3.943 -4.551 1.391 1.00 95.25 109 ALA A C 1
ATOM 866 O O . ALA A 1 109 ? -5.060 -4.400 1.874 1.00 95.25 109 ALA A O 1
ATOM 867 N N . MET A 1 110 ? -3.410 -3.660 0.551 1.00 96.44 110 MET A N 1
ATOM 868 C CA . MET A 1 110 ? -4.080 -2.422 0.146 1.00 96.44 110 MET A CA 1
ATOM 869 C C . MET A 1 110 ? -5.361 -2.694 -0.634 1.00 96.44 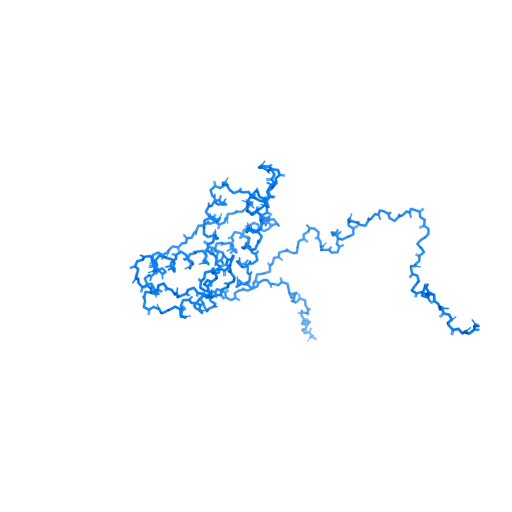110 MET A C 1
ATOM 871 O O . MET A 1 110 ? -6.372 -2.045 -0.374 1.00 96.44 110 MET A O 1
ATOM 875 N N . LYS A 1 111 ? -5.358 -3.706 -1.510 1.00 96.12 111 LYS A N 1
ATOM 876 C CA . LYS A 1 111 ? -6.57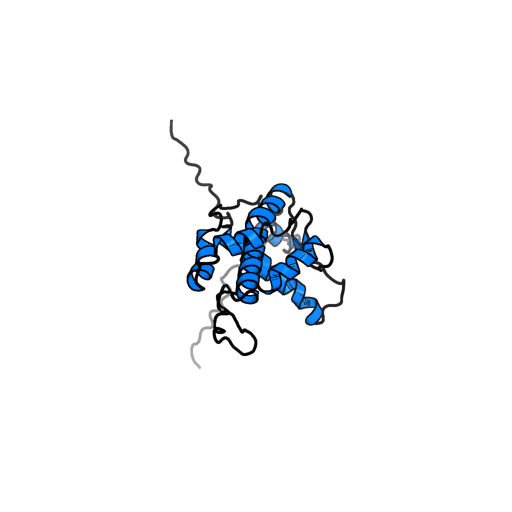8 -4.164 -2.174 1.00 96.12 111 LYS A CA 1
ATOM 877 C C . LYS A 1 111 ? -7.626 -4.663 -1.175 1.00 96.12 111 LYS A C 1
ATOM 879 O O . LYS A 1 111 ? -8.789 -4.290 -1.272 1.00 96.12 111 LYS A O 1
ATOM 884 N N . ASP A 1 112 ? -7.228 -5.491 -0.213 1.00 96.44 112 ASP A N 1
ATOM 885 C CA . ASP A 1 112 ? -8.149 -6.022 0.797 1.00 96.44 112 ASP A CA 1
ATOM 886 C C . ASP A 1 112 ? -8.669 -4.916 1.740 1.00 96.44 112 ASP A C 1
ATOM 888 O O . ASP A 1 112 ? -9.806 -4.993 2.208 1.00 96.44 112 ASP A O 1
ATOM 892 N N . ILE A 1 113 ? -7.873 -3.870 1.999 1.00 96.50 113 ILE A N 1
ATOM 893 C CA . ILE A 1 113 ? -8.290 -2.662 2.734 1.00 96.50 113 ILE A CA 1
ATOM 894 C C . ILE A 1 113 ? -9.341 -1.880 1.933 1.00 96.50 113 ILE A C 1
ATOM 896 O O . ILE A 1 113 ? -10.397 -1.563 2.482 1.00 96.50 113 ILE A O 1
ATOM 900 N N . ALA A 1 114 ? -9.088 -1.613 0.647 1.00 95.38 114 ALA A N 1
ATOM 901 C CA . ALA A 1 114 ? -10.019 -0.906 -0.237 1.00 95.38 114 ALA A CA 1
ATOM 902 C C . ALA A 1 114 ? -11.348 -1.667 -0.406 1.00 95.38 114 ALA A C 1
ATOM 904 O O . ALA A 1 114 ? -12.427 -1.085 -0.292 1.00 95.38 114 ALA A O 1
ATOM 905 N N . ASP A 1 115 ? -11.276 -2.993 -0.561 1.00 95.56 115 ASP A N 1
ATOM 906 C CA . ASP A 1 115 ? -12.430 -3.894 -0.663 1.00 95.56 115 ASP A CA 1
ATOM 907 C C . ASP A 1 115 ? -13.168 -4.106 0.684 1.00 95.56 115 ASP A C 1
ATOM 909 O O . ASP A 1 115 ? -14.139 -4.866 0.732 1.00 95.56 115 ASP A O 1
ATOM 913 N N . GLN A 1 116 ? -12.712 -3.492 1.785 1.00 93.50 116 GLN A N 1
ATOM 914 C CA . GLN A 1 116 ? -13.243 -3.662 3.150 1.00 93.50 116 GLN A CA 1
ATOM 915 C C . GLN A 1 116 ? -13.232 -5.118 3.660 1.00 93.50 116 GLN A C 1
ATOM 917 O O . GLN A 1 116 ? -14.074 -5.527 4.461 1.00 93.50 116 GLN A O 1
ATOM 922 N N . LYS A 1 117 ? -12.257 -5.912 3.208 1.00 94.75 117 LYS A N 1
ATOM 923 C CA . LYS A 1 117 ? -12.050 -7.320 3.592 1.00 94.75 117 LYS A CA 1
ATOM 924 C C . LYS A 1 117 ? -10.944 -7.508 4.634 1.00 94.75 117 LYS A C 1
ATOM 926 O O . LYS A 1 117 ? -10.780 -8.611 5.149 1.00 94.75 117 LYS A O 1
ATOM 931 N N . SER A 1 118 ? -10.184 -6.456 4.936 1.00 94.94 118 SER A N 1
ATOM 932 C CA . SER A 1 118 ? -9.071 -6.481 5.889 1.00 94.94 118 SER A CA 1
ATOM 933 C C . SER A 1 118 ? -9.499 -6.158 7.329 1.00 94.94 118 SER A C 1
ATOM 935 O O . SER A 1 118 ? -10.496 -5.477 7.583 1.00 94.94 118 SER A O 1
ATOM 937 N N . VAL A 1 119 ? -8.700 -6.629 8.293 1.00 95.75 119 VAL A N 1
ATOM 938 C CA . VAL A 1 119 ? -8.748 -6.185 9.700 1.00 95.75 119 VAL A CA 1
ATOM 939 C C . VAL A 1 119 ? -8.237 -4.749 9.862 1.00 95.75 119 VAL A C 1
ATOM 941 O O . VAL A 1 119 ? -8.571 -4.062 10.827 1.00 95.75 119 VAL A O 1
ATOM 944 N N . VAL A 1 120 ? -7.436 -4.295 8.896 1.00 96.75 120 VAL A N 1
ATOM 945 C CA . VAL A 1 120 ? -6.995 -2.912 8.765 1.00 96.75 120 VAL A CA 1
ATOM 946 C C . VAL A 1 120 ? -8.068 -2.123 8.022 1.00 96.75 120 VAL A C 1
ATOM 948 O O . VAL A 1 120 ? -8.568 -2.563 6.988 1.00 96.75 120 VAL A O 1
ATOM 951 N N . ARG A 1 121 ? -8.428 -0.953 8.545 1.00 96.56 121 ARG A N 1
ATOM 952 C CA . ARG A 1 121 ? -9.471 -0.083 7.999 1.00 96.56 121 ARG A CA 1
ATOM 953 C C . ARG A 1 121 ? -8.985 1.356 7.928 1.00 96.56 121 ARG A C 1
ATOM 955 O O . ARG A 1 121 ? -8.160 1.780 8.733 1.00 96.56 121 ARG A O 1
ATOM 962 N N . CYS A 1 122 ? -9.567 2.113 7.010 1.00 96.56 122 CYS A N 1
ATOM 963 C CA . CYS A 1 122 ? -9.384 3.555 6.902 1.00 96.56 122 CYS A CA 1
ATOM 964 C C . CYS A 1 122 ? -10.759 4.229 6.918 1.00 96.56 122 CYS A C 1
ATOM 966 O O . CYS A 1 122 ? -11.740 3.653 6.443 1.00 96.56 122 CYS A O 1
ATOM 968 N N . ASN A 1 123 ? -10.841 5.449 7.446 1.00 95.25 123 ASN A N 1
ATOM 969 C CA . ASN A 1 123 ? -12.047 6.289 7.366 1.00 95.25 123 ASN A CA 1
ATOM 970 C C . ASN A 1 123 ? -11.951 7.373 6.273 1.00 95.25 123 ASN A C 1
ATOM 972 O O . ASN A 1 123 ? -12.687 8.360 6.291 1.00 95.25 123 ASN A O 1
ATOM 976 N N . PHE A 1 124 ? -11.032 7.183 5.335 1.00 95.75 124 PHE A N 1
ATOM 977 C CA . PHE A 1 124 ? -10.782 8.015 4.167 1.00 95.75 124 PHE A CA 1
ATOM 978 C C . PHE A 1 124 ? -10.545 7.107 2.954 1.00 95.75 124 PHE A C 1
ATOM 980 O O . PHE A 1 124 ? -10.378 5.893 3.101 1.00 95.75 124 PHE A O 1
ATOM 987 N N . ASP A 1 125 ? -10.546 7.688 1.757 1.00 96.50 125 ASP A N 1
ATOM 988 C CA . ASP A 1 125 ? -10.346 6.937 0.520 1.00 96.50 125 ASP A CA 1
ATOM 989 C C . ASP A 1 125 ? -8.858 6.606 0.327 1.00 96.50 125 ASP A C 1
ATOM 991 O O . ASP A 1 125 ? -8.020 7.496 0.186 1.00 96.50 125 ASP A O 1
ATOM 995 N N . VAL A 1 126 ? -8.519 5.317 0.326 1.00 95.56 126 VAL A N 1
ATOM 996 C CA . VAL A 1 126 ? -7.142 4.845 0.104 1.00 95.56 126 VAL A CA 1
ATOM 997 C C . VAL A 1 126 ? -6.747 4.840 -1.374 1.00 95.56 126 VAL A C 1
ATOM 999 O O . VAL A 1 126 ? -5.563 4.701 -1.683 1.00 95.56 126 VAL A O 1
ATOM 1002 N N . GLY A 1 127 ? -7.717 4.990 -2.280 1.00 94.50 127 GLY A N 1
ATOM 1003 C CA . GLY A 1 127 ? -7.552 4.876 -3.723 1.00 94.50 127 GLY A CA 1
ATOM 1004 C C . GLY A 1 127 ? -7.120 3.492 -4.198 1.00 94.50 127 GLY A C 1
ATOM 1005 O O . GLY A 1 127 ? -7.148 2.509 -3.461 1.00 94.50 127 GLY A O 1
ATOM 1006 N N . GLU A 1 128 ? -6.691 3.442 -5.454 1.00 93.31 128 GLU A N 1
ATOM 1007 C CA . GLU A 1 128 ? -6.269 2.226 -6.146 1.00 93.31 128 GLU A CA 1
ATOM 1008 C C . GLU A 1 128 ? -4.936 2.464 -6.872 1.00 93.31 128 GLU A C 1
ATOM 1010 O O . GLU A 1 128 ? -4.640 3.606 -7.251 1.00 93.31 128 GLU A O 1
ATOM 1015 N N . PRO A 1 129 ? -4.145 1.409 -7.124 1.00 90.31 129 PRO A N 1
ATOM 1016 C CA . PRO A 1 129 ? -2.932 1.510 -7.925 1.00 90.31 129 PRO A CA 1
ATOM 1017 C C . PRO A 1 129 ? -3.280 1.992 -9.335 1.00 90.31 129 PRO A C 1
ATOM 1019 O O . PRO A 1 129 ? -4.191 1.465 -9.979 1.00 90.31 129 PRO A O 1
ATOM 1022 N N . SER A 1 130 ? -2.546 2.978 -9.849 1.00 85.88 130 SER A N 1
ATOM 1023 C CA . SER A 1 130 ? -2.847 3.582 -11.150 1.00 85.88 130 SER A CA 1
ATOM 1024 C C . SER A 1 130 ? -1.785 3.229 -12.188 1.00 85.88 130 SER A C 1
ATOM 1026 O O . SER A 1 130 ? -0.598 3.249 -11.904 1.00 85.88 130 SER A O 1
ATOM 1028 N N . ASN A 1 131 ? -2.196 2.942 -13.427 1.00 87.25 131 ASN A N 1
ATOM 1029 C CA . ASN A 1 131 ? -1.300 2.863 -14.590 1.00 87.25 131 ASN A CA 1
ATOM 1030 C C . ASN A 1 131 ? -0.112 1.871 -14.487 1.00 87.25 131 ASN A C 1
ATOM 1032 O O . ASN A 1 131 ? 0.958 2.151 -15.027 1.00 87.25 131 ASN A O 1
ATOM 1036 N N . VAL A 1 132 ? -0.299 0.688 -13.883 1.00 93.62 132 VAL A N 1
ATOM 1037 C CA . VAL A 1 132 ? 0.743 -0.366 -13.791 1.00 93.62 132 VAL A CA 1
ATOM 1038 C C . VAL A 1 132 ? 1.373 -0.679 -15.153 1.00 93.62 132 VAL A C 1
ATOM 1040 O O . VAL A 1 132 ? 2.591 -0.728 -15.271 1.00 93.62 132 VAL A O 1
ATOM 1043 N N . GLU A 1 133 ? 0.568 -0.820 -16.211 1.00 95.56 133 GLU A N 1
ATOM 1044 C CA . GLU A 1 133 ? 1.091 -1.090 -17.558 1.00 95.56 133 GLU A CA 1
ATOM 1045 C C . GLU A 1 133 ? 1.988 0.040 -18.068 1.00 95.56 133 GLU A C 1
ATOM 1047 O O . GLU A 1 133 ? 3.045 -0.214 -18.632 1.00 95.56 133 GLU A O 1
ATOM 1052 N N . LYS A 1 134 ? 1.594 1.297 -17.842 1.00 93.75 134 LYS A N 1
ATOM 1053 C CA . LYS A 1 134 ? 2.413 2.450 -18.217 1.00 93.75 134 LYS A CA 1
ATOM 1054 C C . LYS A 1 134 ? 3.751 2.409 -17.478 1.00 93.75 134 LYS A C 1
ATOM 1056 O O . LYS A 1 134 ? 4.779 2.599 -18.108 1.00 93.75 134 LYS A O 1
ATOM 1061 N N . MET A 1 135 ? 3.738 2.089 -16.183 1.00 93.00 135 MET A N 1
ATOM 1062 C CA . MET A 1 135 ? 4.951 1.948 -15.377 1.00 93.00 135 MET A CA 1
ATOM 1063 C C . MET A 1 135 ? 5.874 0.852 -15.924 1.00 93.00 135 MET A C 1
ATOM 1065 O O . MET A 1 135 ? 7.075 1.072 -16.021 1.00 93.00 135 MET A O 1
ATOM 1069 N N . VAL A 1 136 ? 5.323 -0.292 -16.346 1.00 94.88 136 VAL A N 1
ATOM 1070 C CA . VAL A 1 136 ? 6.091 -1.356 -17.018 1.00 94.88 136 VAL A CA 1
ATOM 1071 C C . VAL A 1 136 ? 6.713 -0.841 -18.318 1.00 94.88 136 VAL A C 1
ATOM 1073 O O . VAL A 1 136 ? 7.891 -1.070 -18.563 1.00 94.88 136 VAL A O 1
ATOM 1076 N N . GLN A 1 137 ? 5.943 -0.139 -19.154 1.00 95.06 137 GLN A N 1
ATOM 1077 C CA . GLN A 1 137 ? 6.432 0.359 -20.445 1.00 95.06 137 GLN A CA 1
ATOM 1078 C C . GLN A 1 137 ? 7.490 1.458 -20.300 1.00 95.06 137 GLN A C 1
ATOM 1080 O O . GLN A 1 137 ? 8.495 1.422 -21.010 1.00 95.06 137 GLN A O 1
ATOM 1085 N N . ASP A 1 138 ? 7.280 2.404 -19.383 1.00 93.56 138 ASP A N 1
ATOM 1086 C CA . ASP A 1 138 ? 8.179 3.537 -19.136 1.00 93.56 138 ASP A CA 1
ATOM 1087 C C . ASP A 1 138 ? 9.555 3.067 -18.608 1.00 93.56 138 ASP A C 1
ATOM 1089 O O . ASP A 1 138 ? 10.557 3.751 -18.808 1.00 93.56 138 ASP A O 1
ATOM 1093 N N . HIS A 1 139 ? 9.618 1.873 -18.002 1.00 92.44 139 HIS A N 1
ATOM 1094 C CA . HIS A 1 139 ? 10.811 1.311 -17.355 1.00 92.44 139 HIS A CA 1
ATOM 1095 C C . HIS A 1 139 ? 11.223 -0.060 -17.928 1.00 92.44 139 HIS A C 1
ATOM 1097 O O . HIS A 1 139 ? 11.968 -0.811 -17.302 1.00 92.44 139 HIS A O 1
ATOM 1103 N N . LYS A 1 140 ? 10.754 -0.421 -19.128 1.00 93.12 140 LYS A N 1
ATOM 1104 C CA . LYS A 1 140 ? 10.999 -1.748 -19.730 1.00 93.12 140 LYS A CA 1
ATOM 1105 C C . LYS A 1 140 ? 12.477 -2.048 -20.009 1.00 93.12 140 LYS A C 1
ATOM 1107 O O . LYS A 1 140 ? 12.863 -3.208 -20.076 1.00 93.12 140 LYS A O 1
ATOM 1112 N N . ASP A 1 141 ? 13.267 -0.998 -20.224 1.00 93.31 141 ASP A N 1
ATOM 1113 C CA . ASP A 1 141 ? 14.689 -1.081 -20.567 1.00 93.31 141 ASP A CA 1
ATOM 1114 C C . ASP A 1 141 ? 15.578 -0.922 -19.321 1.00 93.31 141 ASP A C 1
ATOM 1116 O O . ASP A 1 141 ? 16.800 -0.848 -19.440 1.00 93.31 141 ASP A O 1
ATOM 1120 N N . TRP A 1 142 ? 14.970 -0.817 -18.135 1.00 91.19 142 TRP A N 1
ATOM 1121 C CA . TRP A 1 142 ? 15.696 -0.660 -16.885 1.00 91.19 142 TRP A CA 1
ATOM 1122 C C . TRP A 1 142 ? 16.208 -1.994 -16.365 1.00 91.19 142 TRP A C 1
ATOM 1124 O O . TRP A 1 142 ? 15.495 -3.000 -16.375 1.00 91.19 142 TRP A O 1
ATOM 1134 N N . ASP A 1 143 ? 17.431 -1.975 -15.852 1.00 87.62 143 ASP A N 1
ATOM 1135 C CA . ASP A 1 143 ? 17.970 -3.070 -15.063 1.00 87.62 143 ASP A CA 1
ATOM 1136 C C . ASP A 1 143 ? 17.464 -3.038 -13.609 1.00 87.62 143 ASP A C 1
ATOM 1138 O O . ASP A 1 143 ? 16.747 -2.138 -13.163 1.00 87.62 143 ASP A O 1
ATOM 1142 N N . ASP A 1 144 ? 17.821 -4.075 -12.862 1.00 81.25 144 ASP A N 1
ATOM 1143 C CA . ASP A 1 144 ? 17.372 -4.280 -11.488 1.00 81.25 144 ASP A CA 1
ATOM 1144 C C . ASP A 1 144 ? 17.854 -3.179 -10.521 1.00 81.25 144 ASP A C 1
ATOM 1146 O O . ASP A 1 144 ? 17.124 -2.769 -9.616 1.00 81.25 144 ASP A O 1
ATOM 1150 N N . GLU A 1 145 ? 19.053 -2.632 -10.742 1.00 82.56 145 GLU A N 1
ATOM 1151 C CA . GLU A 1 145 ? 19.588 -1.535 -9.932 1.00 82.56 145 GLU A CA 1
ATOM 1152 C C . GLU A 1 145 ? 18.826 -0.229 -10.202 1.00 82.56 145 GLU A C 1
ATOM 1154 O O . GLU A 1 145 ? 18.480 0.503 -9.269 1.00 82.56 145 GLU A O 1
ATOM 1159 N N . GLN A 1 146 ? 18.489 0.040 -11.462 1.00 87.62 146 GLN A N 1
ATOM 1160 C CA . GLN A 1 146 ? 17.662 1.181 -11.840 1.00 87.62 146 GLN A CA 1
ATOM 1161 C C . GLN A 1 146 ? 16.255 1.076 -11.244 1.00 87.62 146 GLN A C 1
ATOM 1163 O O . GLN A 1 146 ? 15.751 2.060 -10.704 1.00 87.62 146 GLN A O 1
ATOM 1168 N N . TRP A 1 147 ? 15.638 -0.110 -11.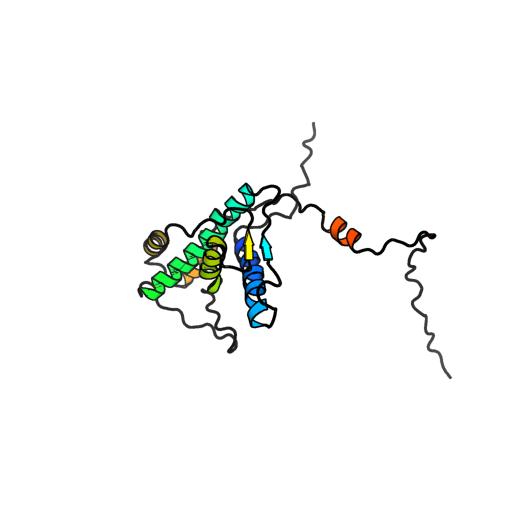249 1.00 85.88 147 TRP A N 1
ATOM 1169 C CA . TRP A 1 147 ? 14.360 -0.339 -10.566 1.00 85.88 147 TRP A CA 1
ATOM 1170 C C . TRP A 1 147 ? 14.447 -0.122 -9.045 1.00 85.88 147 TRP A C 1
ATOM 1172 O O . TRP A 1 147 ? 13.514 0.429 -8.452 1.00 85.88 147 TRP A O 1
ATOM 1182 N N . HIS A 1 148 ? 15.562 -0.506 -8.416 1.00 78.88 148 HIS A N 1
ATOM 1183 C CA . HIS A 1 148 ? 15.798 -0.308 -6.983 1.00 78.88 148 HIS A CA 1
ATOM 1184 C C . HIS A 1 148 ? 15.890 1.172 -6.607 1.00 78.88 148 HIS A C 1
ATOM 1186 O O . HIS A 1 148 ? 15.147 1.660 -5.752 1.00 78.88 148 HIS A O 1
ATOM 1192 N N . TRP A 1 149 ? 16.802 1.897 -7.256 1.00 80.38 149 TRP A N 1
ATOM 1193 C CA . TRP A 1 149 ? 17.065 3.298 -6.932 1.00 80.38 149 TRP A CA 1
ATOM 1194 C C . TRP A 1 149 ? 16.001 4.239 -7.483 1.00 80.38 149 TRP A C 1
ATOM 1196 O O . TRP A 1 149 ? 15.720 5.276 -6.882 1.00 80.38 149 TRP A O 1
ATOM 1206 N N . GLY A 1 150 ? 15.368 3.847 -8.587 1.00 81.00 150 GLY A N 1
ATOM 1207 C CA . GLY A 1 150 ? 14.299 4.580 -9.241 1.00 81.00 150 GLY A CA 1
ATOM 1208 C C . GLY A 1 150 ? 13.116 4.880 -8.341 1.00 81.00 150 GLY A C 1
ATOM 1209 O O . GLY A 1 150 ? 12.527 5.949 -8.446 1.00 81.00 150 GLY A O 1
ATOM 1210 N N . LYS A 1 151 ? 12.808 3.991 -7.394 1.00 75.19 151 LYS A N 1
ATOM 1211 C CA . LYS A 1 151 ? 11.799 4.259 -6.367 1.00 75.19 151 LYS A CA 1
ATOM 1212 C C . LYS A 1 151 ? 12.115 5.552 -5.608 1.00 75.19 151 LYS A C 1
ATOM 1214 O O . LYS A 1 151 ? 11.259 6.416 -5.467 1.00 75.19 151 LYS A O 1
ATOM 1219 N N . PHE A 1 152 ? 13.354 5.712 -5.143 1.00 73.00 152 PHE A N 1
ATOM 1220 C CA . PHE A 1 152 ? 13.762 6.864 -4.334 1.00 73.00 152 PHE A CA 1
ATOM 1221 C C . PHE A 1 152 ? 13.882 8.154 -5.149 1.00 73.00 152 PHE A C 1
ATOM 1223 O O . PHE A 1 152 ? 13.655 9.235 -4.611 1.00 73.00 152 PHE A O 1
ATOM 1230 N N . THR A 1 153 ? 14.236 8.056 -6.432 1.00 70.75 153 THR A N 1
ATOM 1231 C CA . THR A 1 153 ? 14.388 9.223 -7.313 1.00 70.75 153 THR A CA 1
ATOM 1232 C C . THR A 1 153 ? 13.072 9.675 -7.944 1.00 70.75 153 THR A C 1
ATOM 1234 O O . THR A 1 153 ? 12.915 10.867 -8.194 1.00 70.75 153 THR A O 1
ATOM 1237 N N . ASN A 1 154 ? 12.128 8.756 -8.168 1.00 68.88 154 ASN A N 1
ATOM 1238 C CA . ASN A 1 154 ? 10.809 9.049 -8.734 1.00 68.88 154 ASN A CA 1
ATOM 1239 C C . ASN A 1 154 ? 9.738 9.346 -7.672 1.00 68.88 154 ASN A C 1
ATOM 1241 O O . ASN A 1 154 ? 8.615 9.709 -8.024 1.00 68.88 154 ASN A O 1
ATOM 1245 N N . HIS A 1 155 ? 10.054 9.197 -6.384 1.00 67.31 155 HIS A N 1
ATOM 1246 C CA . HIS A 1 155 ? 9.164 9.632 -5.313 1.00 67.31 155 HIS A CA 1
ATOM 1247 C C . HIS A 1 155 ? 9.028 11.154 -5.282 1.00 67.31 155 HIS A C 1
ATOM 1249 O O . HIS A 1 155 ? 10.010 11.888 -5.397 1.00 67.31 155 HIS A O 1
ATOM 1255 N N . ASP A 1 156 ? 7.810 11.627 -5.015 1.00 68.06 156 ASP A N 1
ATOM 1256 C CA . ASP A 1 156 ? 7.589 13.016 -4.634 1.00 68.06 156 ASP A CA 1
ATOM 1257 C C . ASP A 1 156 ? 8.391 13.323 -3.356 1.00 68.06 156 ASP A C 1
ATOM 1259 O O . ASP A 1 156 ? 8.129 12.751 -2.297 1.00 68.06 156 ASP A O 1
ATOM 1263 N N . GLN A 1 157 ? 9.371 14.226 -3.439 1.00 68.44 157 GLN A N 1
ATOM 1264 C CA . GLN A 1 157 ? 10.199 14.647 -2.298 1.00 68.44 157 GLN A CA 1
ATOM 1265 C C . GLN A 1 157 ? 9.437 15.524 -1.294 1.00 68.44 157 GLN A C 1
ATOM 1267 O O . GLN A 1 157 ? 10.032 16.087 -0.376 1.00 68.44 157 GLN A O 1
ATOM 1272 N N . LYS A 1 158 ? 8.122 15.656 -1.466 1.00 79.00 158 LYS A N 1
ATOM 1273 C CA . LYS A 1 158 ? 7.241 16.368 -0.558 1.00 79.00 158 LYS A CA 1
ATOM 1274 C C . LYS A 1 158 ? 7.366 15.871 0.885 1.00 79.00 158 LYS A C 1
ATOM 1276 O O . LYS A 1 158 ? 7.380 14.672 1.174 1.00 79.00 158 LYS A O 1
ATOM 1281 N N . GLU A 1 159 ? 7.414 16.841 1.786 1.00 80.06 159 GLU A N 1
ATOM 1282 C CA . GLU A 1 159 ? 7.209 16.646 3.213 1.00 80.06 159 GLU A CA 1
ATOM 1283 C C . GLU A 1 159 ? 5.733 16.885 3.534 1.00 80.06 159 GLU A C 1
ATOM 1285 O O . GLU A 1 159 ? 5.098 17.810 3.015 1.00 80.06 159 GLU A O 1
ATOM 1290 N N . TRP A 1 160 ? 5.177 16.009 4.362 1.00 79.94 160 TRP A N 1
ATOM 1291 C CA . TRP A 1 160 ? 3.780 16.034 4.759 1.00 79.94 160 TRP A CA 1
ATOM 1292 C C . TRP A 1 160 ? 3.674 16.456 6.213 1.00 79.94 160 TRP A C 1
ATOM 1294 O O . TRP A 1 160 ? 4.052 15.704 7.112 1.00 79.94 160 TRP A O 1
ATOM 1304 N N . ASP A 1 161 ? 3.115 17.639 6.434 1.00 74.62 161 ASP A N 1
ATOM 1305 C CA . ASP A 1 161 ? 2.714 18.082 7.760 1.00 74.62 161 ASP A CA 1
ATOM 1306 C C . ASP A 1 161 ? 1.307 17.563 8.046 1.00 74.62 161 ASP A C 1
ATOM 1308 O O . ASP A 1 161 ? 0.330 17.959 7.404 1.00 74.62 161 ASP A O 1
ATOM 1312 N N . THR A 1 162 ? 1.190 16.661 9.014 1.00 68.88 162 THR A N 1
ATOM 1313 C CA . THR A 1 162 ? -0.113 16.273 9.555 1.00 68.88 162 THR A CA 1
ATOM 1314 C C . THR A 1 162 ? -0.547 17.284 10.609 1.00 68.88 162 THR A C 1
ATOM 1316 O O . THR A 1 162 ? 0.287 17.842 11.326 1.00 68.88 162 THR A O 1
ATOM 1319 N N . VAL A 1 163 ? -1.858 17.489 10.767 1.00 69.56 163 VAL A N 1
ATOM 1320 C CA . VAL A 1 163 ? -2.364 18.187 11.958 1.00 69.56 163 VAL A CA 1
ATOM 1321 C C . VAL A 1 163 ? -1.864 17.416 13.188 1.00 69.56 163 VAL A C 1
ATOM 1323 O O . VAL A 1 163 ? -1.949 16.185 13.176 1.00 69.56 163 VAL A O 1
ATOM 1326 N N . PRO A 1 164 ? -1.312 18.084 14.221 1.00 63.50 164 PRO A N 1
ATOM 1327 C CA . PRO A 1 164 ? -0.854 17.397 15.421 1.00 63.50 164 PRO A CA 1
ATOM 1328 C C . PRO A 1 164 ? -1.964 16.483 15.949 1.00 63.50 164 PRO A C 1
ATOM 1330 O O . PRO A 1 164 ? -3.110 16.945 16.023 1.00 63.50 164 PRO A O 1
ATOM 1333 N N . PRO A 1 165 ? -1.666 15.219 16.304 1.00 60.34 165 PRO A N 1
ATOM 1334 C CA . PRO A 1 165 ? -2.680 14.349 16.875 1.00 60.34 165 PRO A CA 1
ATOM 1335 C C . PRO A 1 165 ? -3.285 15.053 18.092 1.00 60.34 165 PRO A C 1
ATOM 1337 O O . PRO A 1 165 ? -2.568 15.604 18.933 1.00 60.34 165 PRO A O 1
ATOM 1340 N N . LEU A 1 166 ? -4.614 15.097 18.144 1.00 63.47 166 LEU A N 1
ATOM 1341 C CA . LEU A 1 166 ? -5.336 15.466 19.350 1.00 63.47 166 LEU A CA 1
ATOM 1342 C C . LEU A 1 166 ? -5.627 14.163 20.103 1.00 63.47 166 LEU A C 1
ATOM 1344 O O . LEU A 1 166 ? -6.293 13.304 19.526 1.00 63.47 166 LEU A O 1
ATOM 1348 N N . PRO A 1 167 ? -5.167 14.000 21.357 1.00 64.56 167 PRO A N 1
ATOM 1349 C CA . PRO A 1 167 ? -4.347 14.910 22.167 1.00 64.56 167 PRO A CA 1
ATOM 1350 C C . PRO A 1 167 ? -2.846 14.852 21.828 1.00 64.56 167 PRO A C 1
ATOM 1352 O O . PRO A 1 167 ? -2.351 13.858 21.301 1.00 64.56 167 PRO A O 1
ATOM 1355 N N . SER A 1 168 ? -2.087 15.886 22.222 1.00 64.12 168 SER A N 1
ATOM 1356 C CA . SER A 1 168 ? -0.617 15.832 22.156 1.00 64.12 168 SER A CA 1
ATOM 1357 C C . SER A 1 168 ? -0.086 14.592 22.892 1.00 64.12 168 SER A C 1
ATOM 1359 O O . SER A 1 168 ? -0.672 14.188 23.895 1.00 64.12 168 SER A O 1
ATOM 1361 N N . TRP A 1 169 ? 1.050 14.019 22.476 1.00 57.28 169 TRP A N 1
ATOM 1362 C CA . TRP A 1 169 ? 1.666 12.875 23.177 1.00 57.28 169 TRP A CA 1
ATOM 1363 C C . TRP A 1 169 ? 1.797 13.105 24.692 1.00 57.28 169 TRP A C 1
ATOM 1365 O O . TRP A 1 169 ? 1.526 12.220 25.499 1.00 57.28 169 TRP A O 1
ATOM 1375 N N . ARG A 1 170 ? 2.129 14.339 25.092 1.00 64.62 170 ARG A N 1
ATOM 1376 C CA . ARG A 1 170 ? 2.173 14.747 26.500 1.00 64.62 170 ARG A CA 1
ATOM 1377 C C . ARG A 1 170 ? 0.815 14.603 27.186 1.00 64.62 170 ARG A C 1
ATOM 1379 O O . ARG A 1 170 ? 0.765 14.162 28.323 1.00 64.62 170 ARG A O 1
ATOM 1386 N N . SER A 1 171 ? -0.265 14.985 26.519 1.00 69.69 171 SER A N 1
ATOM 1387 C CA . SER A 1 171 ? -1.627 14.841 27.033 1.00 69.69 171 SER A CA 1
ATOM 1388 C C . SER A 1 171 ? -2.024 13.364 27.169 1.00 69.69 171 SER A C 1
ATOM 1390 O O . SER A 1 171 ? -2.545 12.996 28.212 1.00 69.69 171 SER A O 1
ATOM 1392 N N . ILE A 1 172 ? -1.672 12.510 26.199 1.00 68.12 172 ILE A N 1
ATOM 1393 C CA . ILE A 1 172 ? -1.906 11.051 26.258 1.00 68.12 172 ILE A CA 1
ATOM 1394 C C . ILE A 1 172 ? -1.133 10.401 27.420 1.00 68.12 172 ILE A C 1
ATOM 1396 O O . ILE A 1 172 ? -1.654 9.543 28.132 1.00 68.12 172 ILE A O 1
ATOM 1400 N N . LEU A 1 173 ? 0.115 10.820 27.658 1.00 67.44 173 LEU A N 1
ATOM 1401 C CA . LEU A 1 173 ? 0.892 10.356 28.813 1.00 67.44 173 LEU A CA 1
ATOM 1402 C C . LEU A 1 173 ? 0.244 10.760 30.141 1.00 67.44 173 LEU A C 1
ATOM 1404 O O . LEU A 1 173 ? 0.230 9.969 31.079 1.00 67.44 173 LEU A O 1
ATOM 1408 N N . MET A 1 174 ? -0.304 11.974 30.213 1.00 69.12 174 MET A N 1
ATOM 1409 C CA . MET A 1 174 ? -0.950 12.495 31.420 1.00 69.12 174 MET A CA 1
ATOM 1410 C C . MET A 1 174 ? -2.293 11.813 31.713 1.00 69.12 174 MET A C 1
ATOM 1412 O O . MET A 1 174 ? -2.669 11.732 32.876 1.00 69.12 174 MET A O 1
ATOM 1416 N N . GLU A 1 175 ? -2.987 11.277 30.703 1.00 65.25 175 GLU A N 1
ATOM 1417 C CA . GLU A 1 175 ? -4.206 10.467 30.887 1.00 65.25 175 GLU A CA 1
ATOM 1418 C C . GLU A 1 175 ? -3.931 9.111 31.561 1.00 65.25 175 GLU A C 1
ATOM 1420 O O . GLU A 1 175 ? -4.810 8.567 32.225 1.00 65.25 175 GLU A O 1
ATOM 1425 N N . ASN A 1 176 ? -2.710 8.577 31.433 1.00 63.22 176 ASN A N 1
ATOM 1426 C CA . ASN A 1 176 ? -2.295 7.320 32.069 1.00 63.22 176 ASN A CA 1
ATOM 1427 C C . ASN A 1 176 ? -1.677 7.514 33.462 1.00 63.22 176 ASN A C 1
ATOM 1429 O O . ASN A 1 176 ? -1.337 6.534 34.130 1.00 63.22 176 ASN A O 1
ATOM 1433 N N . LEU A 1 177 ? -1.514 8.760 33.917 1.00 64.50 177 LEU A N 1
ATOM 1434 C CA . LEU A 1 177 ? -1.104 9.020 35.289 1.00 64.50 177 LEU A CA 1
ATOM 1435 C C . LEU A 1 177 ? -2.317 8.815 36.198 1.00 64.50 177 LEU A C 1
ATOM 1437 O O . LEU A 1 177 ? -3.329 9.505 36.082 1.00 64.50 177 LEU A O 1
ATOM 1441 N N . VAL A 1 178 ? -2.201 7.842 37.105 1.00 58.56 178 VAL A N 1
ATOM 1442 C CA . VAL A 1 178 ? -3.138 7.628 38.217 1.00 58.56 178 VAL A CA 1
ATOM 1443 C C . VAL A 1 178 ? -3.410 8.984 38.884 1.00 58.56 178 VAL A C 1
ATOM 1445 O O . VAL A 1 178 ? -2.449 9.740 39.067 1.00 58.56 178 VAL A O 1
ATOM 1448 N N . PRO A 1 179 ? -4.667 9.318 39.250 1.00 60.34 179 PRO A N 1
ATOM 1449 C CA . PRO A 1 179 ? -4.958 10.551 39.967 1.00 60.34 179 PRO A CA 1
ATOM 1450 C C . PRO A 1 179 ? -3.978 10.705 41.124 1.00 60.34 179 PRO A C 1
ATOM 1452 O O . PRO A 1 179 ? -3.836 9.790 41.939 1.00 60.34 179 PRO A O 1
ATOM 1455 N N . ILE A 1 180 ? -3.276 11.839 41.166 1.00 58.25 180 ILE A N 1
ATOM 1456 C CA . ILE A 1 180 ? -2.451 12.187 42.319 1.00 58.25 180 ILE A CA 1
ATOM 1457 C C . ILE A 1 180 ? -3.411 12.150 43.517 1.00 58.25 180 ILE A C 1
ATOM 1459 O O . ILE A 1 180 ? -4.419 12.858 43.469 1.00 58.25 180 ILE A O 1
ATOM 1463 N N . PRO A 1 181 ? -3.179 11.297 44.535 1.00 57.19 181 PRO A N 1
ATOM 1464 C CA . PRO A 1 181 ? -4.034 11.264 45.712 1.00 57.19 181 PRO A CA 1
ATOM 1465 C C . PRO A 1 181 ? -4.156 12.681 46.264 1.00 57.19 181 PRO A C 1
ATOM 1467 O O . PRO A 1 181 ? -3.142 13.376 46.334 1.00 57.19 181 PRO A O 1
ATOM 1470 N N . ASP A 1 182 ? -5.361 13.109 46.645 1.00 54.75 182 ASP A N 1
ATOM 1471 C CA . ASP A 1 182 ? -5.573 14.402 47.299 1.00 54.75 182 ASP A CA 1
ATOM 1472 C C . ASP A 1 182 ? -4.758 14.442 48.603 1.00 54.75 182 ASP A C 1
ATOM 1474 O O . ASP A 1 182 ? -5.171 13.965 49.660 1.00 54.75 182 ASP A O 1
ATOM 1478 N N . GLY A 1 183 ? -3.539 14.957 48.500 1.00 61.94 183 GLY A N 1
ATOM 1479 C CA . GLY A 1 183 ? -2.523 14.941 49.535 1.00 61.94 183 GLY A CA 1
ATOM 1480 C C . GLY A 1 183 ? -1.321 15.774 49.089 1.00 61.94 183 GLY A C 1
ATOM 1481 O O . GLY A 1 183 ? -1.115 15.970 47.889 1.00 61.94 183 GLY A O 1
ATOM 1482 N N . PRO A 1 184 ? -0.548 16.344 50.028 1.00 50.47 184 PRO A N 1
ATOM 1483 C CA . PRO A 1 184 ? 0.549 17.235 49.682 1.00 50.47 184 PRO A CA 1
ATOM 1484 C C . PRO A 1 184 ? 1.570 16.498 48.808 1.00 50.47 184 PRO A C 1
ATOM 1486 O O . PRO A 1 184 ? 2.089 15.454 49.195 1.00 50.47 184 PRO A O 1
ATOM 1489 N N . TYR A 1 185 ? 1.842 17.061 47.628 1.00 48.09 185 TYR A N 1
ATOM 1490 C CA . TYR A 1 185 ? 2.892 16.610 46.718 1.00 48.09 185 TYR A CA 1
ATOM 1491 C C . TYR A 1 185 ? 4.221 16.556 47.479 1.00 48.09 185 TYR A C 1
ATOM 1493 O O . TYR A 1 185 ? 4.753 17.598 47.865 1.00 48.09 185 TYR A O 1
ATOM 1501 N N . VAL A 1 186 ? 4.741 15.351 47.713 1.00 54.09 186 VAL A N 1
ATOM 1502 C CA . VAL A 1 186 ? 6.094 15.151 48.237 1.00 54.09 186 VAL A CA 1
ATOM 1503 C C . VAL A 1 186 ? 6.996 14.979 47.015 1.00 54.09 186 VAL A C 1
ATOM 1505 O O . VAL A 1 186 ? 6.843 13.987 46.300 1.00 54.09 186 VAL A O 1
ATOM 1508 N N . PRO A 1 187 ? 7.876 15.945 46.694 1.00 44.91 187 PRO A N 1
ATOM 1509 C CA . PRO A 1 187 ? 8.797 15.793 45.579 1.00 44.91 187 PRO A CA 1
ATOM 1510 C C . PRO A 1 187 ? 9.679 14.569 45.819 1.00 44.91 187 PRO A C 1
ATOM 1512 O O . PRO A 1 187 ? 10.215 14.400 46.912 1.00 44.91 187 PRO A O 1
ATOM 1515 N N . TYR A 1 188 ? 9.839 13.741 44.792 1.00 40.94 188 T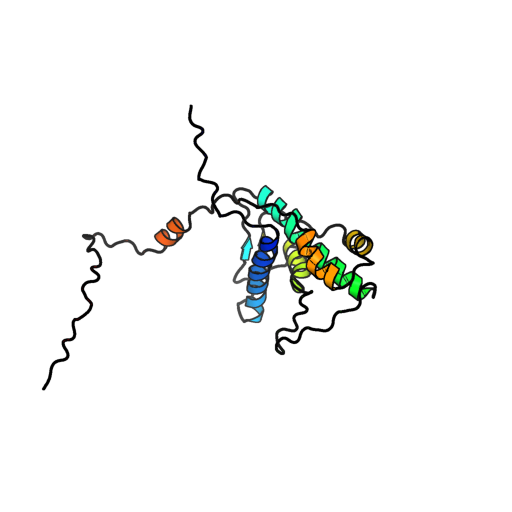YR A N 1
ATOM 1516 C CA . TYR A 1 188 ? 10.807 12.651 44.802 1.00 40.94 188 TYR A CA 1
ATOM 1517 C C . TYR A 1 188 ? 12.212 13.266 44.936 1.00 40.94 188 TYR A C 1
ATOM 1519 O O . TYR A 1 188 ? 12.639 14.008 44.050 1.00 40.94 188 TYR A O 1
ATOM 1527 N N . SER A 1 189 ? 12.896 13.046 46.063 1.00 51.06 189 SER A N 1
ATOM 1528 C CA . SER A 1 189 ? 14.287 13.466 46.249 1.00 51.06 189 SER A CA 1
ATOM 1529 C C . SER A 1 189 ? 15.221 12.329 45.851 1.00 51.06 189 SER A C 1
ATOM 1531 O O . SER A 1 189 ? 15.188 11.269 46.467 1.00 51.06 189 SER A O 1
ATOM 1533 N N . ASP A 1 190 ? 16.110 12.576 44.889 1.00 46.12 190 ASP A N 1
ATOM 1534 C CA . ASP A 1 190 ? 17.175 11.651 44.448 1.00 46.12 190 ASP A CA 1
ATOM 1535 C C . ASP A 1 190 ? 18.246 11.353 45.531 1.00 46.12 190 ASP A C 1
ATOM 1537 O O . ASP A 1 190 ? 19.331 10.859 45.228 1.00 46.12 190 ASP A O 1
ATOM 1541 N N . SER A 1 191 ? 17.984 11.664 46.804 1.00 45.97 191 SER A N 1
ATOM 1542 C CA . SER A 1 191 ? 18.927 11.512 47.918 1.00 45.97 191 SER A CA 1
ATOM 1543 C C . SER A 1 191 ? 18.853 10.1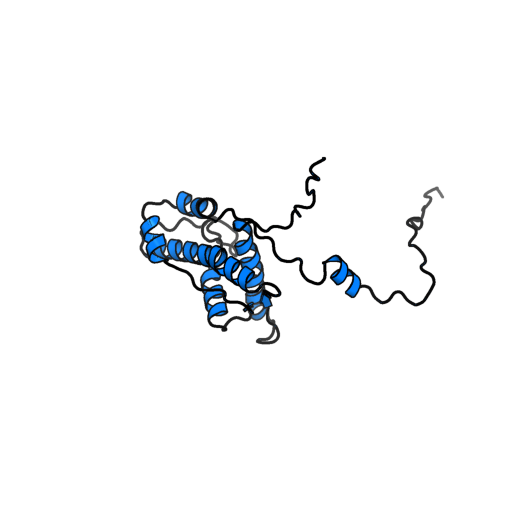71 48.650 1.00 45.97 191 SER A C 1
ATOM 1545 O O . SER A 1 191 ? 19.620 9.975 49.586 1.00 45.97 191 SER A O 1
ATOM 1547 N N . ASP A 1 192 ? 17.994 9.243 48.226 1.00 45.62 192 ASP A N 1
ATOM 1548 C CA . ASP A 1 192 ? 17.863 7.924 48.868 1.00 45.62 192 ASP A CA 1
ATOM 1549 C C . ASP A 1 192 ? 18.808 6.864 48.268 1.00 45.62 192 ASP A C 1
ATOM 1551 O O . ASP A 1 192 ? 18.610 5.661 48.441 1.00 45.62 192 ASP A O 1
ATOM 1555 N N . TYR A 1 193 ? 19.879 7.298 47.591 1.00 41.53 193 TYR A N 1
ATOM 1556 C CA . TYR A 1 193 ? 21.041 6.437 47.386 1.00 41.53 193 TYR A CA 1
ATOM 1557 C C . TYR A 1 193 ? 21.798 6.302 48.704 1.00 41.53 193 TYR A C 1
ATOM 1559 O O . TYR A 1 193 ? 22.664 7.102 49.054 1.00 41.53 193 TYR A O 1
ATOM 1567 N N . ASP A 1 194 ? 21.401 5.252 49.409 1.00 46.94 194 ASP A N 1
ATOM 1568 C CA . ASP A 1 194 ? 22.080 4.579 50.501 1.00 46.94 194 ASP A CA 1
ATOM 1569 C C . ASP A 1 194 ? 23.610 4.641 50.328 1.00 46.94 194 ASP A C 1
ATOM 1571 O O . ASP A 1 194 ? 24.211 3.954 49.494 1.00 46.94 194 ASP A O 1
ATOM 1575 N N . ALA A 1 195 ? 24.252 5.507 51.114 1.00 40.06 195 ALA A N 1
ATOM 1576 C CA . ALA A 1 195 ? 25.686 5.479 51.332 1.00 40.06 195 ALA A CA 1
ATOM 1577 C C . ALA A 1 195 ? 25.994 4.268 52.221 1.00 40.06 195 ALA A C 1
ATOM 1579 O O . ALA A 1 195 ? 26.207 4.398 53.425 1.00 40.06 195 ALA A O 1
ATOM 1580 N N . GLY A 1 196 ? 26.004 3.085 51.606 1.00 39.16 196 GLY A N 1
ATOM 1581 C CA . GLY A 1 196 ? 26.600 1.887 52.176 1.00 39.16 196 GLY A CA 1
ATOM 1582 C C . GLY A 1 196 ? 28.093 2.129 52.370 1.00 39.16 196 GLY A C 1
ATOM 1583 O O . GLY A 1 196 ? 28.890 1.976 51.448 1.00 39.16 196 GLY A O 1
ATOM 1584 N N . THR A 1 197 ? 28.462 2.576 53.565 1.00 42.00 197 THR A N 1
ATOM 1585 C CA . THR A 1 197 ? 29.843 2.634 54.027 1.00 42.00 197 THR A CA 1
ATOM 1586 C C . THR A 1 197 ? 30.365 1.209 54.179 1.00 42.00 197 THR A C 1
ATOM 1588 O O . THR A 1 197 ? 30.091 0.555 55.184 1.00 42.00 197 THR A O 1
ATOM 1591 N N . ASP A 1 198 ? 31.132 0.742 53.197 1.00 46.19 198 ASP A N 1
ATOM 1592 C CA . ASP A 1 198 ? 32.104 -0.327 53.407 1.00 46.19 198 ASP A CA 1
ATOM 1593 C C . ASP A 1 198 ? 33.277 0.246 54.217 1.00 46.19 198 ASP A C 1
ATOM 1595 O O . ASP A 1 198 ? 34.096 1.016 53.708 1.00 46.19 198 ASP A O 1
ATOM 1599 N N . SER A 1 199 ? 33.345 -0.122 55.496 1.00 37.28 199 SER A N 1
ATOM 1600 C CA . SER A 1 199 ? 34.574 -0.073 56.290 1.00 37.28 199 SER A CA 1
ATOM 1601 C C . SER A 1 199 ? 34.532 -1.128 57.402 1.00 37.28 199 SER A C 1
ATOM 1603 O O . SER A 1 199 ? 33.816 -0.955 58.387 1.00 37.28 199 SER A O 1
ATOM 1605 N N . ASP A 1 200 ? 35.301 -2.196 57.180 1.00 41.72 200 ASP A N 1
ATOM 1606 C CA . ASP A 1 200 ? 36.009 -3.085 58.113 1.00 41.72 200 ASP A CA 1
ATOM 1607 C C . ASP A 1 200 ? 35.367 -3.465 59.462 1.00 41.72 200 ASP A C 1
ATOM 1609 O O . ASP A 1 200 ? 35.344 -2.656 60.389 1.00 41.72 200 ASP A O 1
ATOM 1613 N N . TRP A 1 201 ? 35.019 -4.759 59.592 1.00 43.00 201 TRP A N 1
ATOM 1614 C CA . TRP A 1 201 ? 35.522 -5.696 60.621 1.00 43.00 201 TRP A CA 1
ATOM 1615 C C . TRP A 1 201 ? 35.522 -7.136 60.093 1.00 43.00 201 TRP A C 1
ATOM 1617 O O . TRP A 1 201 ? 34.471 -7.574 59.573 1.00 43.00 201 TRP A O 1
#

Organism: NCBI:txid34406